Protein AF-A0A1Y4RTJ8-F1 (afdb_monomer)

pLDDT: mean 87.34, std 14.28, range [35.84, 98.31]

Structure (mmCIF, N/CA/C/O backbone):
data_AF-A0A1Y4RTJ8-F1
#
_entry.id   AF-A0A1Y4RTJ8-F1
#
loop_
_atom_site.group_PDB
_atom_site.id
_atom_site.type_symbol
_atom_site.label_atom_id
_atom_site.label_alt_id
_atom_site.label_comp_id
_atom_site.label_asym_id
_atom_site.label_entity_id
_atom_site.label_seq_id
_atom_site.pdbx_PDB_ins_code
_atom_site.Cartn_x
_atom_site.Cartn_y
_atom_site.Cartn_z
_atom_site.occupancy
_atom_site.B_iso_or_equiv
_atom_site.auth_seq_id
_atom_site.auth_comp_id
_atom_site.auth_asym_id
_atom_site.auth_atom_id
_atom_site.pdbx_PDB_model_num
ATOM 1 N N . MET A 1 1 ? 41.009 3.723 -24.119 1.00 50.00 1 MET A N 1
ATOM 2 C CA . MET A 1 1 ? 39.726 4.444 -23.987 1.00 50.00 1 MET A CA 1
ATOM 3 C C . MET A 1 1 ? 39.608 5.346 -25.193 1.00 50.00 1 MET A C 1
ATOM 5 O O . MET A 1 1 ? 40.496 6.169 -25.381 1.00 50.00 1 MET A O 1
ATOM 9 N N . ASP A 1 2 ? 38.583 5.162 -26.019 1.00 61.97 2 ASP A N 1
ATOM 10 C CA . ASP A 1 2 ? 38.390 6.005 -27.200 1.00 61.97 2 ASP A CA 1
ATOM 11 C C . ASP A 1 2 ? 38.037 7.431 -26.774 1.00 61.97 2 ASP A C 1
ATOM 13 O O . ASP A 1 2 ? 37.144 7.659 -25.957 1.00 61.97 2 ASP A O 1
ATOM 17 N N . LYS A 1 3 ? 38.766 8.408 -27.310 1.00 77.50 3 LYS A N 1
ATOM 18 C CA . LYS A 1 3 ? 38.591 9.821 -26.975 1.00 77.50 3 LYS A CA 1
ATOM 19 C C . LYS A 1 3 ? 37.300 10.355 -27.606 1.00 77.50 3 LYS A C 1
ATOM 21 O O . LYS A 1 3 ? 37.088 10.211 -28.815 1.00 77.50 3 LYS A O 1
ATOM 26 N N . HIS A 1 4 ? 36.452 11.004 -26.802 1.00 88.31 4 HIS A N 1
ATOM 27 C CA . HIS A 1 4 ? 35.235 11.668 -27.281 1.00 88.31 4 HIS A CA 1
ATOM 28 C C . HIS A 1 4 ? 35.599 12.780 -28.265 1.00 88.31 4 HIS A C 1
ATOM 30 O O . HIS A 1 4 ? 36.125 13.823 -27.873 1.00 88.31 4 HIS A O 1
ATOM 36 N N . SER A 1 5 ? 35.351 12.540 -29.550 1.00 90.81 5 SER A N 1
ATOM 37 C CA . SER A 1 5 ? 35.758 13.448 -30.616 1.00 90.81 5 SER A CA 1
ATOM 38 C C . SER A 1 5 ? 34.922 13.259 -31.880 1.00 90.81 5 SER A C 1
ATOM 40 O O . SER A 1 5 ? 34.225 12.259 -32.045 1.00 90.81 5 SER A O 1
ATOM 42 N N . CYS A 1 6 ? 35.006 14.200 -32.818 1.00 89.75 6 CYS A N 1
ATOM 43 C CA . CYS A 1 6 ? 34.372 14.095 -34.128 1.00 89.75 6 CYS A CA 1
ATOM 44 C C . CYS A 1 6 ? 34.855 12.865 -34.911 1.00 89.75 6 CYS A C 1
ATOM 46 O O . CYS A 1 6 ? 34.095 12.376 -35.739 1.00 89.75 6 CYS A O 1
ATOM 48 N N . ARG A 1 7 ? 36.050 12.327 -34.611 1.00 89.06 7 ARG A N 1
ATOM 49 C CA . ARG A 1 7 ? 36.567 11.083 -35.209 1.00 89.06 7 ARG A CA 1
ATOM 50 C C . ARG A 1 7 ? 35.695 9.866 -34.884 1.00 89.06 7 ARG A C 1
ATOM 52 O O . ARG A 1 7 ? 35.503 9.012 -35.736 1.00 89.06 7 ARG A O 1
ATOM 59 N N . THR A 1 8 ? 35.162 9.790 -33.663 1.00 88.88 8 THR A N 1
ATOM 60 C CA . THR A 1 8 ? 34.400 8.630 -33.149 1.00 88.88 8 THR A CA 1
ATOM 61 C C . THR A 1 8 ? 32.897 8.901 -33.028 1.00 88.88 8 THR A C 1
ATOM 63 O O . THR A 1 8 ? 32.157 8.136 -32.407 1.00 88.88 8 THR A O 1
ATOM 66 N N . CYS A 1 9 ? 32.431 10.018 -33.587 1.00 90.12 9 CYS A N 1
ATOM 67 C CA . CYS A 1 9 ? 31.055 10.481 -33.472 1.00 90.12 9 CYS A CA 1
ATOM 68 C C . CYS A 1 9 ? 30.193 9.947 -34.621 1.00 90.12 9 CYS A C 1
ATOM 70 O O . CYS A 1 9 ? 30.504 10.190 -35.782 1.00 90.12 9 CYS A O 1
ATOM 72 N N . LYS A 1 10 ? 29.045 9.333 -34.316 1.00 89.44 10 LYS A N 1
ATOM 73 C CA . LYS A 1 10 ? 28.062 8.887 -35.320 1.00 89.44 10 LYS A CA 1
ATOM 74 C C . LYS A 1 10 ? 27.454 10.030 -36.131 1.00 89.44 10 LYS A C 1
ATOM 76 O O . LYS A 1 10 ? 27.000 9.813 -37.247 1.00 89.44 10 LYS A O 1
ATOM 81 N N . ASN A 1 11 ? 27.434 11.242 -35.576 1.00 91.50 11 ASN A N 1
ATOM 82 C CA . ASN A 1 11 ? 26.930 12.416 -36.286 1.00 91.50 11 ASN A CA 1
ATOM 83 C C . ASN A 1 11 ? 27.925 12.948 -37.323 1.00 91.50 11 ASN A C 1
ATOM 85 O O . ASN A 1 11 ? 27.545 13.811 -38.113 1.00 91.50 11 ASN A O 1
ATOM 89 N N . ALA A 1 12 ? 29.189 12.511 -37.298 1.00 91.50 12 ALA A N 1
ATOM 90 C CA . ALA A 1 12 ? 30.173 12.890 -38.300 1.00 91.50 12 ALA A CA 1
ATOM 91 C C . ALA A 1 12 ? 29.993 12.028 -39.554 1.00 91.50 12 ALA A C 1
ATOM 93 O O . ALA A 1 12 ? 29.909 10.806 -39.478 1.00 91.50 12 ALA A O 1
ATOM 94 N N . ASN A 1 13 ? 29.955 12.679 -40.712 1.00 93.12 13 ASN A N 1
ATOM 95 C CA . ASN A 1 13 ? 29.940 12.019 -42.007 1.00 93.12 13 ASN A CA 1
ATOM 96 C C . ASN A 1 13 ? 31.302 12.244 -42.676 1.00 93.12 13 ASN A C 1
ATOM 98 O O . ASN A 1 13 ? 31.551 13.317 -43.233 1.00 93.12 13 ASN A O 1
ATOM 102 N N . LEU A 1 14 ? 32.168 11.230 -42.597 1.00 91.19 14 LEU A N 1
ATOM 103 C CA . LEU A 1 14 ? 33.522 11.271 -43.159 1.00 91.19 14 LEU A CA 1
ATOM 104 C C . LEU A 1 14 ? 33.543 11.154 -44.693 1.00 91.19 14 LEU A C 1
ATOM 106 O O . LEU A 1 14 ? 34.554 11.458 -45.314 1.00 91.19 14 LEU A O 1
ATOM 110 N N . GLU A 1 15 ? 32.425 10.786 -45.322 1.00 92.25 15 GLU A N 1
ATOM 111 C CA . GLU A 1 15 ? 32.287 10.771 -46.784 1.00 92.25 15 GLU A CA 1
ATOM 112 C C . GLU A 1 15 ? 32.019 12.179 -47.336 1.00 92.25 15 GLU A C 1
ATOM 114 O O . GLU A 1 15 ? 32.364 12.497 -48.473 1.00 92.25 15 GLU A O 1
ATOM 119 N N . LYS A 1 16 ? 31.442 13.069 -46.519 1.00 93.81 16 LYS A N 1
ATOM 120 C CA . LYS A 1 16 ? 31.185 14.462 -46.893 1.00 93.81 16 LYS A CA 1
ATOM 121 C C . LYS A 1 16 ? 32.367 15.349 -46.504 1.00 93.81 16 LYS A C 1
ATOM 123 O O . LYS A 1 16 ? 32.355 15.950 -45.432 1.00 93.81 16 LYS A O 1
ATOM 128 N N . LYS A 1 17 ? 33.368 15.463 -47.377 1.00 95.25 17 LYS A N 1
ATOM 129 C CA . LYS A 1 17 ? 34.552 16.318 -47.187 1.00 95.25 17 LYS A CA 1
ATOM 130 C C . LYS A 1 17 ? 34.449 17.614 -47.994 1.00 95.25 17 LYS A C 1
ATOM 132 O O . LYS A 1 17 ? 34.169 17.579 -49.186 1.00 95.25 17 LYS A O 1
ATOM 137 N N . GLU A 1 18 ? 34.705 18.750 -47.351 1.00 95.62 18 GLU A N 1
ATOM 138 C CA . GLU A 1 18 ? 34.762 20.065 -48.000 1.00 95.62 18 GLU A CA 1
ATOM 139 C C . GLU A 1 18 ? 36.131 20.710 -47.774 1.00 95.62 18 GLU A C 1
ATOM 141 O O . GLU A 1 18 ? 36.544 20.928 -46.629 1.00 95.62 18 GLU A O 1
ATOM 146 N N . GLU A 1 19 ? 36.824 21.024 -48.868 1.00 95.50 19 GLU A N 1
ATOM 147 C CA . GLU A 1 19 ? 38.055 21.814 -48.845 1.00 95.50 19 GLU A CA 1
ATOM 148 C C . GLU A 1 19 ? 37.736 23.306 -48.739 1.00 95.50 19 GLU A C 1
ATOM 150 O O . GLU A 1 19 ? 36.807 23.816 -49.368 1.00 95.50 19 GLU A O 1
ATOM 155 N N . LEU A 1 20 ? 38.499 24.015 -47.907 1.00 92.38 20 LEU A N 1
ATOM 156 C CA . LEU A 1 20 ? 38.269 25.426 -47.628 1.00 92.38 20 LEU A CA 1
ATOM 157 C C . LEU A 1 20 ? 39.214 26.304 -48.449 1.00 92.38 20 LEU A C 1
ATOM 159 O O . LEU A 1 20 ? 40.385 25.986 -48.629 1.00 92.38 20 LEU A O 1
ATOM 163 N N . ASN A 1 21 ? 38.704 27.451 -48.896 1.00 91.69 21 ASN A N 1
ATOM 164 C CA . ASN A 1 21 ? 39.433 28.403 -49.733 1.00 91.69 21 ASN A CA 1
ATOM 165 C C . ASN A 1 21 ? 39.838 29.673 -48.958 1.00 91.69 21 ASN A C 1
ATOM 167 O O . ASN A 1 21 ? 39.390 29.928 -47.835 1.00 91.69 21 ASN A O 1
ATOM 171 N N . GLY A 1 22 ? 40.682 30.508 -49.572 1.00 91.25 22 GLY A N 1
ATOM 172 C CA . GLY A 1 22 ? 41.093 31.802 -49.019 1.00 91.25 22 GLY A CA 1
ATOM 173 C C . GLY A 1 22 ? 41.990 31.663 -47.785 1.00 91.25 22 GLY A C 1
ATOM 174 O O . GLY A 1 22 ? 42.984 30.945 -47.812 1.00 91.25 22 GLY A O 1
ATOM 175 N N . ARG A 1 23 ? 41.642 32.337 -46.679 1.00 87.56 23 ARG A N 1
ATOM 176 C CA . ARG A 1 23 ? 42.445 32.341 -45.433 1.00 87.56 23 ARG A CA 1
ATOM 177 C C . ARG A 1 23 ? 42.599 30.962 -44.770 1.00 87.56 23 ARG A C 1
ATOM 179 O O . ARG A 1 23 ? 43.430 30.822 -43.880 1.00 87.56 23 ARG A O 1
ATOM 186 N N . LEU A 1 24 ? 41.792 29.974 -45.163 1.00 87.69 24 LEU A N 1
ATOM 187 C CA . LEU A 1 24 ? 41.833 28.600 -44.644 1.00 87.69 24 LEU A CA 1
ATOM 188 C C . LEU A 1 24 ? 42.266 27.581 -45.710 1.00 87.69 24 LEU A C 1
ATOM 190 O O . LEU A 1 24 ? 42.051 26.386 -45.516 1.00 87.69 24 LEU A O 1
ATOM 194 N N . ALA A 1 25 ? 42.873 28.042 -46.810 1.00 91.06 25 ALA A N 1
ATOM 195 C CA . ALA A 1 25 ? 43.433 27.174 -47.842 1.00 91.06 25 ALA A CA 1
ATOM 196 C C . ALA A 1 25 ? 44.372 26.114 -47.236 1.00 91.06 25 ALA A C 1
ATOM 198 O O . ALA A 1 25 ? 45.182 26.413 -46.357 1.00 91.06 25 ALA A O 1
ATOM 199 N N . GLY A 1 26 ? 44.228 24.865 -47.685 1.00 89.38 26 GLY A N 1
ATOM 200 C CA . GLY A 1 26 ? 44.952 23.710 -47.139 1.00 89.38 26 GLY A CA 1
ATOM 201 C C . GLY A 1 26 ? 44.312 23.075 -45.897 1.00 89.38 26 GLY A C 1
ATOM 202 O O . GLY A 1 26 ? 44.859 22.119 -45.351 1.00 89.38 26 GLY A O 1
ATOM 203 N N . ARG A 1 27 ? 43.151 23.572 -45.444 1.00 94.50 27 ARG A N 1
ATOM 204 C CA . ARG A 1 27 ? 42.314 22.919 -44.426 1.00 94.50 27 ARG A CA 1
ATOM 205 C C . ARG A 1 27 ? 41.020 22.399 -45.039 1.00 94.50 27 ARG A C 1
ATOM 207 O O . ARG A 1 27 ? 40.510 22.954 -46.009 1.00 94.50 27 ARG A O 1
ATOM 214 N N . TYR A 1 28 ? 40.447 21.377 -44.419 1.00 94.38 28 TYR A N 1
ATOM 215 C CA . TYR A 1 28 ? 39.159 20.805 -44.807 1.00 94.38 28 TYR A CA 1
ATOM 216 C C . TYR A 1 28 ? 38.300 20.495 -43.583 1.00 94.38 28 TYR A C 1
ATOM 218 O O . TYR A 1 28 ? 38.772 20.518 -42.445 1.00 94.38 28 TYR A O 1
ATOM 226 N N . ARG A 1 29 ? 37.017 20.214 -43.797 1.00 94.69 29 ARG A N 1
ATOM 227 C CA . ARG A 1 29 ? 36.090 19.783 -42.742 1.00 94.69 29 ARG A CA 1
ATOM 228 C C . ARG A 1 29 ? 35.151 18.695 -43.246 1.00 94.69 29 ARG A C 1
ATOM 230 O O . ARG A 1 29 ? 34.831 18.653 -44.431 1.00 94.69 29 ARG A O 1
ATOM 237 N N . TYR A 1 30 ? 34.695 17.846 -42.329 1.00 96.62 30 TYR A N 1
ATOM 238 C CA . TYR A 1 30 ? 33.727 16.789 -42.619 1.00 96.62 30 TYR A CA 1
ATOM 239 C C . TYR A 1 30 ? 32.291 17.207 -42.311 1.00 96.62 30 TYR A C 1
ATOM 241 O O . TYR A 1 30 ? 32.045 18.136 -41.534 1.00 96.62 30 TYR A O 1
ATOM 249 N N . GLY A 1 31 ? 31.333 16.513 -42.917 1.00 95.50 31 GLY A N 1
ATOM 250 C CA . GLY A 1 31 ? 29.912 16.710 -42.692 1.00 95.50 31 GLY A CA 1
ATOM 251 C C . GLY A 1 31 ? 29.506 16.383 -41.259 1.00 95.50 31 GLY A C 1
ATOM 252 O O . GLY A 1 31 ? 30.102 15.530 -40.604 1.00 95.50 31 GLY A O 1
ATOM 253 N N . CYS A 1 32 ? 28.465 17.048 -40.765 1.00 94.88 32 CYS A N 1
ATOM 254 C CA . CYS A 1 32 ? 27.850 16.705 -39.491 1.00 94.88 32 CYS A CA 1
ATOM 255 C C . CYS A 1 32 ? 26.333 16.867 -39.549 1.00 94.88 32 CYS A C 1
ATOM 257 O O . CYS A 1 32 ? 25.850 17.938 -39.909 1.00 94.88 32 CYS A O 1
ATOM 259 N N . SER A 1 33 ? 25.592 15.828 -39.160 1.00 93.19 33 SER A N 1
ATOM 260 C CA . SER A 1 33 ? 24.121 15.839 -39.116 1.00 93.19 33 SER A CA 1
ATOM 261 C C . SER A 1 33 ? 23.554 16.658 -37.951 1.00 93.19 33 SER A C 1
ATOM 263 O O . SER A 1 33 ? 22.442 17.164 -38.041 1.00 93.19 33 SER A O 1
ATOM 265 N N . TYR A 1 34 ? 24.317 16.818 -36.866 1.00 91.69 34 TYR A N 1
ATOM 266 C CA . TYR A 1 34 ? 23.883 17.560 -35.678 1.00 91.69 34 TYR A CA 1
ATOM 267 C C . TYR A 1 34 ? 23.991 19.082 -35.846 1.00 91.69 34 TYR A C 1
ATOM 269 O O . TYR A 1 34 ? 23.197 19.855 -35.312 1.00 91.69 34 TYR A O 1
ATOM 277 N N . ARG A 1 35 ? 25.024 19.546 -36.553 1.00 89.81 35 ARG A N 1
ATOM 278 C CA . ARG A 1 35 ? 25.347 20.973 -36.643 1.00 89.81 35 ARG A CA 1
ATOM 279 C C . ARG A 1 35 ? 24.496 21.623 -37.730 1.00 89.81 35 ARG A C 1
ATOM 281 O O . ARG A 1 35 ? 24.461 21.149 -38.857 1.00 89.81 35 ARG A O 1
ATOM 288 N N . LYS A 1 36 ? 23.890 22.777 -37.429 1.00 89.50 36 LYS A N 1
ATOM 289 C CA . LYS A 1 36 ? 23.030 23.522 -38.375 1.00 89.50 36 LYS A CA 1
ATOM 290 C C . LYS A 1 36 ? 23.720 23.894 -39.693 1.00 89.50 36 LYS A C 1
ATOM 292 O O . LYS A 1 36 ? 23.062 23.987 -40.718 1.00 89.50 36 LYS A O 1
ATOM 297 N N . ASN A 1 37 ? 25.037 24.110 -39.671 1.00 90.38 37 ASN A N 1
ATOM 298 C CA . ASN A 1 37 ? 25.823 24.409 -40.871 1.00 90.38 37 ASN A CA 1
ATOM 299 C C . ASN A 1 37 ? 26.181 23.154 -41.693 1.00 90.38 37 ASN A C 1
ATOM 301 O O . ASN A 1 37 ? 26.830 23.284 -42.725 1.00 90.38 37 ASN A O 1
ATOM 305 N N . GLY A 1 38 ? 25.800 21.957 -41.237 1.00 92.94 38 GLY A N 1
ATOM 306 C CA . GLY A 1 38 ? 26.033 20.692 -41.925 1.00 92.94 38 GLY A CA 1
ATOM 307 C C . GLY A 1 38 ? 27.466 20.161 -41.852 1.00 92.94 38 GLY A C 1
ATOM 308 O O . GLY A 1 38 ? 27.764 19.208 -42.576 1.00 92.94 38 GLY A O 1
ATOM 309 N N . TYR A 1 39 ? 28.337 20.744 -41.016 1.00 94.94 39 TYR A N 1
ATOM 310 C CA . TYR A 1 39 ? 29.754 20.379 -40.884 1.00 94.94 39 TYR A CA 1
ATOM 31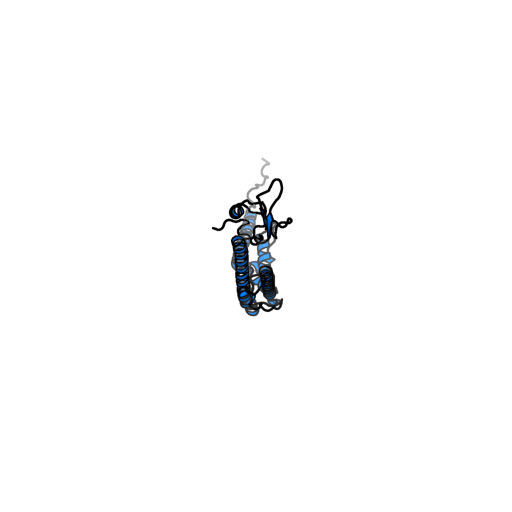1 C C . TYR A 1 39 ? 30.206 20.288 -39.418 1.00 94.94 39 TYR A C 1
ATOM 313 O O . TYR A 1 39 ? 29.614 20.898 -38.525 1.00 94.94 39 TYR A O 1
ATOM 321 N N . ILE A 1 40 ? 31.271 19.527 -39.159 1.00 93.56 40 ILE A N 1
ATOM 322 C CA . ILE A 1 40 ? 31.880 19.365 -37.829 1.00 93.56 40 ILE A CA 1
ATOM 323 C C . ILE A 1 40 ? 32.379 20.701 -37.240 1.00 93.56 40 ILE A C 1
ATOM 325 O O . ILE A 1 40 ? 32.452 21.728 -37.916 1.00 93.56 40 ILE A O 1
ATOM 329 N N . CYS A 1 41 ? 32.718 20.711 -35.947 1.00 89.56 41 CYS A N 1
ATOM 330 C CA . CYS A 1 41 ? 32.990 21.934 -35.181 1.00 89.56 41 CYS A CA 1
ATOM 331 C C . CYS A 1 41 ? 34.312 22.663 -35.491 1.00 89.56 41 CYS A C 1
ATOM 333 O O . CYS A 1 41 ? 34.631 23.630 -34.803 1.00 89.56 41 CYS A O 1
ATOM 335 N N . GLY A 1 42 ? 35.044 22.269 -36.534 1.00 90.31 42 GLY A N 1
ATOM 336 C CA . GLY A 1 42 ? 36.299 22.899 -36.928 1.00 90.31 42 GLY A CA 1
ATOM 337 C C . GLY A 1 42 ? 36.789 22.441 -38.299 1.00 90.31 42 GLY A C 1
ATOM 338 O O . GLY A 1 42 ? 36.177 21.586 -38.936 1.00 90.31 42 GLY A O 1
ATOM 339 N N . ALA A 1 43 ? 37.899 23.030 -38.738 1.00 93.12 43 ALA A N 1
ATOM 340 C CA . ALA A 1 43 ? 38.630 22.612 -39.928 1.00 93.12 43 ALA A CA 1
ATOM 341 C C . ALA A 1 43 ? 39.970 21.998 -39.520 1.00 93.12 43 ALA A C 1
ATOM 343 O O . ALA A 1 43 ? 40.650 22.523 -38.634 1.00 93.12 43 ALA A O 1
ATOM 344 N N . VAL A 1 44 ? 40.346 20.913 -40.183 1.00 94.19 44 VAL A N 1
ATOM 345 C CA . VAL A 1 44 ? 41.537 20.114 -39.906 1.00 94.19 44 VAL A CA 1
ATOM 346 C C . VAL A 1 44 ? 42.519 20.163 -41.073 1.00 94.19 44 VAL A C 1
ATOM 348 O O . VAL A 1 44 ? 42.143 20.442 -42.210 1.00 94.19 44 VAL A O 1
ATOM 351 N N . THR A 1 45 ? 43.791 19.909 -40.777 1.00 93.12 45 THR A N 1
ATOM 352 C CA . THR A 1 45 ? 44.866 19.729 -41.770 1.00 93.12 45 THR A CA 1
ATOM 353 C C . THR A 1 45 ? 45.176 18.251 -42.027 1.00 93.12 45 THR A C 1
ATOM 355 O O . THR A 1 45 ? 45.772 17.919 -43.045 1.00 93.12 45 THR A O 1
ATOM 358 N N . SER A 1 46 ? 44.767 17.358 -41.123 1.00 93.00 46 SER A N 1
ATOM 359 C CA . SER A 1 46 ? 44.906 15.901 -41.219 1.00 93.00 46 SER A CA 1
ATOM 360 C C . SER A 1 46 ? 43.758 15.212 -40.473 1.00 93.00 46 SER A C 1
ATOM 362 O O . SER A 1 46 ? 43.162 15.809 -39.573 1.00 93.00 46 SER A O 1
ATOM 364 N N . ASP A 1 47 ? 43.464 13.954 -40.809 1.00 91.00 47 ASP A N 1
ATOM 365 C CA . ASP A 1 47 ? 42.383 13.199 -40.162 1.00 91.00 47 ASP A CA 1
ATOM 366 C C . ASP A 1 47 ? 42.669 12.938 -38.676 1.00 91.00 47 ASP A C 1
ATOM 368 O O . ASP A 1 47 ? 41.748 12.915 -37.861 1.00 91.00 47 ASP A O 1
ATOM 372 N N . ASP A 1 48 ? 43.941 12.851 -38.281 1.00 90.88 48 ASP A N 1
ATOM 373 C CA . ASP A 1 48 ? 44.325 12.715 -36.870 1.00 90.88 48 ASP A CA 1
ATOM 374 C C . ASP A 1 48 ? 43.932 13.939 -36.035 1.00 90.88 48 ASP A C 1
ATOM 376 O O . ASP A 1 48 ? 43.616 13.821 -34.850 1.00 90.88 48 ASP A O 1
ATOM 380 N N . ALA A 1 49 ? 43.852 15.124 -36.651 1.00 90.94 49 ALA A N 1
ATOM 381 C CA . ALA A 1 49 ? 43.413 16.323 -35.949 1.00 90.94 49 ALA A CA 1
ATOM 382 C C . ALA A 1 49 ? 41.925 16.263 -35.533 1.00 90.94 49 ALA A C 1
ATOM 384 O O . ALA A 1 49 ? 41.499 17.032 -34.666 1.00 90.94 49 ALA A O 1
ATOM 385 N N . LEU A 1 50 ? 41.133 15.332 -36.087 1.00 89.75 50 LEU A N 1
ATOM 386 C CA . LEU A 1 50 ? 39.740 15.111 -35.684 1.00 89.75 50 LEU A CA 1
ATOM 387 C C . LEU A 1 50 ? 39.608 14.650 -34.231 1.00 89.75 50 LEU A C 1
ATOM 389 O O . LEU A 1 50 ? 38.574 14.912 -33.618 1.00 89.75 50 LEU A O 1
ATOM 393 N N . GLU A 1 51 ? 40.637 14.016 -33.661 1.00 90.00 51 GLU A N 1
ATOM 394 C CA . GLU A 1 51 ? 40.650 13.564 -32.261 1.00 90.00 51 GLU A CA 1
ATOM 395 C C . GLU A 1 51 ? 40.631 14.710 -31.243 1.00 90.00 51 GLU A C 1
ATOM 397 O O . GLU A 1 51 ? 40.387 14.496 -30.052 1.00 90.00 51 GLU A O 1
ATOM 402 N N . PHE A 1 52 ? 40.926 15.933 -31.683 1.00 89.88 52 PHE A N 1
ATOM 403 C CA . PHE A 1 52 ? 40.917 17.131 -30.841 1.00 89.88 52 PHE A CA 1
ATOM 404 C C . PHE A 1 52 ? 39.633 17.947 -30.992 1.00 89.88 52 PHE A C 1
ATOM 406 O O . PHE A 1 52 ? 39.403 18.872 -30.216 1.00 89.88 52 PHE A O 1
ATOM 413 N N . LEU A 1 53 ? 38.783 17.608 -31.963 1.00 91.12 53 LEU A N 1
ATOM 414 C CA . LEU A 1 53 ? 37.504 18.269 -32.174 1.00 91.12 53 LEU A CA 1
ATOM 415 C C . LEU A 1 53 ? 36.413 17.523 -31.415 1.00 91.12 53 LEU A C 1
ATOM 417 O O . LEU A 1 53 ? 36.218 16.335 -31.626 1.00 91.12 53 LEU A O 1
ATOM 421 N N . CYS A 1 54 ? 35.665 18.213 -30.563 1.00 89.00 54 CYS A N 1
ATOM 422 C CA . CYS A 1 54 ? 34.460 17.685 -29.931 1.00 89.00 54 CYS A CA 1
ATOM 423 C C . CYS A 1 54 ? 33.413 18.801 -29.868 1.00 89.00 54 CYS A C 1
ATOM 425 O O . CYS A 1 54 ? 33.754 19.983 -29.800 1.00 89.00 54 CYS A O 1
ATOM 427 N N . CYS A 1 55 ? 32.135 18.452 -29.959 1.00 88.62 55 CYS A N 1
ATOM 428 C CA . CYS A 1 55 ? 31.046 19.418 -29.873 1.00 88.62 55 CYS A CA 1
ATOM 429 C C . CYS A 1 55 ? 29.967 18.908 -28.926 1.00 88.62 55 CYS A C 1
ATOM 431 O O . CYS A 1 55 ? 29.920 17.718 -28.626 1.00 88.62 55 CYS A O 1
ATOM 433 N N . GLU A 1 56 ? 29.069 19.799 -28.517 1.00 84.25 56 GLU A N 1
ATOM 434 C CA . GLU A 1 56 ? 27.956 19.475 -27.615 1.00 84.25 56 GLU A CA 1
ATOM 435 C C . GLU A 1 56 ? 27.028 18.377 -28.160 1.00 84.25 56 GLU A C 1
ATOM 437 O O . GLU A 1 56 ? 26.368 17.697 -27.389 1.00 84.25 56 GLU A O 1
ATOM 442 N N . GLY A 1 57 ? 27.010 18.156 -29.478 1.00 83.69 57 GLY A N 1
ATOM 443 C CA . GLY A 1 57 ? 26.261 17.071 -30.117 1.00 83.69 57 GLY A CA 1
ATOM 444 C C . GLY A 1 57 ? 27.057 15.801 -30.373 1.00 83.69 57 GLY A C 1
ATOM 445 O O . GLY A 1 57 ? 26.773 15.094 -31.343 1.00 83.69 57 GLY A O 1
ATOM 446 N N . TYR A 1 58 ? 28.108 15.538 -29.599 1.00 87.94 58 TYR A N 1
ATOM 447 C CA . TYR A 1 58 ? 28.826 14.273 -29.692 1.00 87.94 58 TYR A CA 1
ATOM 448 C C . TYR A 1 58 ? 27.889 13.099 -29.370 1.00 87.94 58 TYR A C 1
ATOM 450 O O . TYR A 1 58 ? 27.298 13.039 -28.298 1.00 87.94 58 TYR A O 1
ATOM 458 N N . CYS A 1 59 ? 27.788 12.143 -30.292 1.00 86.19 59 CYS A N 1
ATOM 459 C CA . CYS A 1 59 ? 27.058 10.893 -30.108 1.00 86.19 59 CYS A CA 1
ATOM 460 C C . CYS A 1 59 ? 27.975 9.738 -30.515 1.00 86.19 59 CYS A C 1
ATOM 462 O O . CYS A 1 59 ? 28.106 9.418 -31.695 1.00 86.19 59 CYS A O 1
ATOM 464 N N . GLY A 1 60 ? 28.673 9.160 -29.541 1.00 83.75 60 GLY A N 1
ATOM 465 C CA . GLY A 1 60 ? 29.580 8.028 -29.745 1.00 83.75 60 GLY A CA 1
ATOM 466 C C . GLY A 1 60 ? 29.130 6.776 -28.999 1.00 83.75 60 GLY A C 1
ATOM 467 O O . GLY A 1 60 ? 28.156 6.801 -28.247 1.00 83.75 60 GLY A O 1
ATOM 468 N N . ALA A 1 61 ? 29.868 5.678 -29.177 1.00 78.50 61 ALA A N 1
ATOM 469 C CA . ALA A 1 61 ? 29.567 4.395 -28.538 1.00 78.50 61 ALA A CA 1
ATOM 470 C C . ALA A 1 61 ? 29.440 4.503 -27.007 1.00 78.50 61 ALA A C 1
ATOM 472 O O . ALA A 1 61 ? 28.528 3.915 -26.436 1.00 78.50 61 ALA A O 1
ATOM 473 N N . ALA A 1 62 ? 30.287 5.309 -26.357 1.00 76.94 62 ALA A N 1
ATOM 474 C CA . ALA A 1 62 ? 30.244 5.528 -24.911 1.00 76.94 62 ALA A CA 1
ATOM 475 C C . ALA A 1 62 ? 28.963 6.243 -24.437 1.00 76.94 62 ALA A C 1
ATOM 477 O O . ALA A 1 62 ? 28.379 5.843 -23.434 1.00 76.94 62 ALA A O 1
ATOM 478 N N . 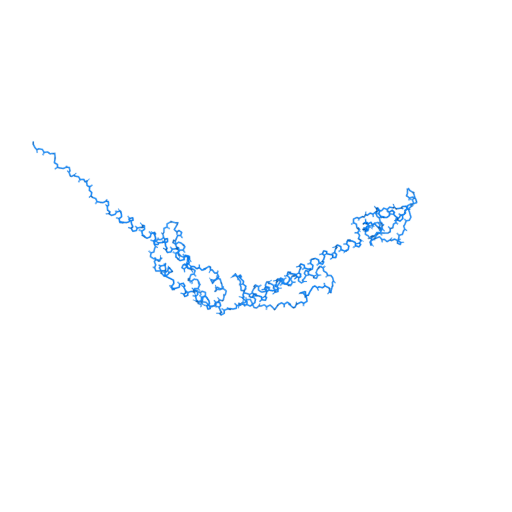VAL A 1 63 ? 28.491 7.261 -25.171 1.00 80.38 63 VAL A N 1
ATOM 479 C CA . VAL A 1 63 ? 27.237 7.975 -24.851 1.00 80.38 63 VAL A CA 1
ATOM 480 C C . VAL A 1 63 ? 26.046 7.032 -24.992 1.00 80.38 63 VAL A C 1
ATOM 482 O O . VAL A 1 63 ? 25.234 6.926 -24.082 1.00 80.38 63 VAL A O 1
ATOM 485 N N . ILE A 1 64 ? 25.998 6.272 -26.087 1.00 80.75 64 ILE A N 1
ATOM 486 C CA . ILE A 1 64 ? 24.936 5.293 -26.347 1.00 80.75 64 ILE A CA 1
ATOM 487 C C . ILE A 1 64 ? 24.941 4.178 -25.295 1.00 80.75 64 ILE A C 1
ATOM 489 O O . ILE A 1 64 ? 23.879 3.760 -24.838 1.00 80.75 64 ILE A O 1
ATOM 493 N N . ALA A 1 65 ? 26.124 3.696 -24.903 1.00 80.81 65 ALA A N 1
ATOM 494 C CA . ALA A 1 65 ? 26.270 2.695 -23.854 1.00 80.81 65 ALA A CA 1
ATOM 495 C C . ALA A 1 65 ? 25.781 3.224 -22.500 1.00 80.81 65 ALA A C 1
ATOM 497 O O . ALA A 1 65 ? 25.074 2.506 -21.802 1.00 80.81 65 ALA A O 1
ATOM 498 N N . ASN A 1 66 ? 26.092 4.479 -22.160 1.00 84.75 66 ASN A N 1
ATOM 499 C CA . ASN A 1 66 ? 25.610 5.115 -20.934 1.00 84.75 66 ASN A CA 1
ATOM 500 C C . ASN A 1 66 ? 24.085 5.315 -20.955 1.00 84.75 66 ASN A C 1
ATOM 502 O O . ASN A 1 66 ? 23.401 4.928 -20.017 1.00 84.75 66 ASN A O 1
ATOM 506 N N . GLU A 1 67 ? 23.522 5.836 -22.048 1.00 84.94 67 GLU A N 1
ATOM 507 C CA . GLU A 1 67 ? 22.066 5.965 -22.206 1.00 84.94 67 GLU A CA 1
ATOM 508 C C . GLU A 1 67 ? 21.359 4.610 -22.117 1.00 84.94 67 GLU A C 1
ATOM 510 O O . GLU A 1 67 ? 20.308 4.501 -21.489 1.00 84.94 67 GLU A O 1
ATOM 515 N N . LYS A 1 68 ? 21.933 3.561 -22.720 1.00 85.38 68 LYS A N 1
ATOM 516 C CA . LYS A 1 68 ? 21.427 2.193 -22.583 1.00 85.38 68 LYS A CA 1
ATOM 517 C C . LYS A 1 68 ? 21.498 1.724 -21.131 1.00 85.38 68 LYS A C 1
ATOM 519 O O . LYS A 1 68 ? 20.497 1.256 -20.610 1.00 85.3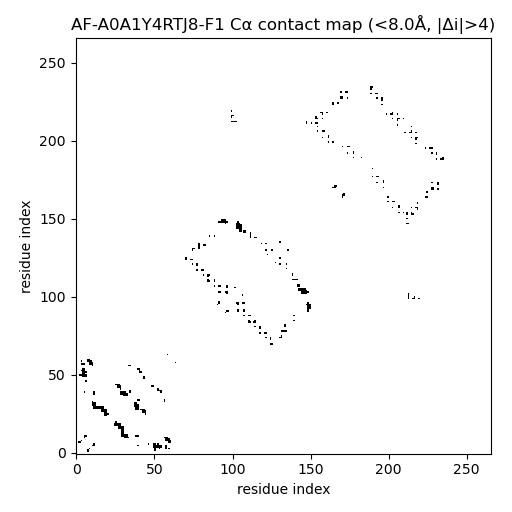8 68 LYS A O 1
ATOM 524 N N . GLN A 1 69 ? 22.635 1.909 -20.466 1.00 88.00 69 GLN A N 1
ATOM 525 C CA . GLN A 1 69 ? 22.819 1.523 -19.071 1.00 88.00 69 GLN A CA 1
ATOM 526 C C . GLN A 1 69 ? 21.817 2.221 -18.139 1.00 88.00 69 GLN A C 1
ATOM 528 O O . GLN A 1 69 ? 21.260 1.578 -17.253 1.00 88.00 69 GLN A O 1
ATOM 533 N N . GLU A 1 70 ? 21.568 3.517 -18.324 1.00 88.94 70 GLU A N 1
ATOM 534 C CA . GLU A 1 70 ? 20.588 4.259 -17.526 1.00 88.94 70 GLU A CA 1
ATOM 535 C C . GLU A 1 70 ? 19.151 3.795 -17.800 1.00 88.94 70 GLU A C 1
ATOM 537 O O . GLU A 1 70 ? 18.366 3.650 -16.860 1.00 88.94 70 GLU A O 1
ATOM 542 N N . ARG 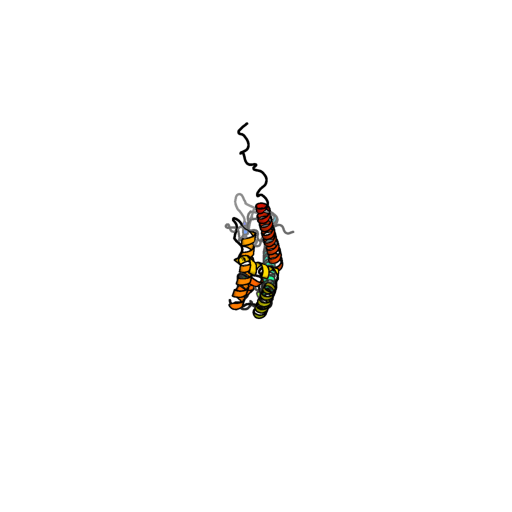A 1 71 ? 18.810 3.473 -19.057 1.00 88.50 71 ARG A N 1
ATOM 543 C CA . ARG A 1 71 ? 17.519 2.844 -19.385 1.00 88.50 71 ARG A CA 1
ATOM 544 C C . ARG A 1 71 ? 17.364 1.477 -18.726 1.00 88.50 71 ARG A C 1
ATOM 546 O O . ARG A 1 71 ? 16.330 1.226 -18.114 1.00 88.50 71 ARG A O 1
ATOM 553 N N . ASP A 1 72 ? 18.383 0.626 -18.801 1.00 89.38 72 ASP A N 1
ATOM 554 C CA . ASP A 1 72 ? 18.359 -0.721 -18.222 1.00 89.38 72 ASP A CA 1
ATOM 555 C C . ASP A 1 72 ? 18.217 -0.654 -16.689 1.00 89.38 72 ASP A C 1
ATOM 557 O O . ASP A 1 72 ? 17.418 -1.381 -16.098 1.00 89.38 72 ASP A O 1
ATOM 561 N N . LYS A 1 73 ? 18.917 0.286 -16.032 1.00 91.94 73 LYS A N 1
ATOM 562 C CA . LYS A 1 73 ? 18.747 0.567 -14.594 1.00 91.94 73 LYS A CA 1
ATOM 563 C C . LYS A 1 73 ? 17.324 1.004 -14.259 1.00 91.94 73 LYS A C 1
ATOM 565 O O . LYS A 1 73 ? 16.761 0.534 -13.271 1.00 91.94 73 LYS A O 1
ATOM 570 N N . LEU A 1 74 ? 16.746 1.901 -15.059 1.00 92.38 74 LEU A N 1
ATOM 571 C CA . LEU A 1 74 ? 15.384 2.381 -14.848 1.00 92.38 74 LEU A CA 1
ATOM 572 C C . LEU A 1 74 ? 14.359 1.255 -15.025 1.00 92.38 74 LEU A C 1
ATOM 574 O O . LEU A 1 74 ? 13.466 1.120 -14.190 1.00 92.38 74 LEU A O 1
ATOM 578 N N . LEU A 1 75 ? 14.503 0.418 -16.056 1.00 92.44 75 LEU A N 1
ATOM 579 C CA . LEU A 1 75 ? 13.650 -0.754 -16.263 1.00 92.44 75 LEU A CA 1
ATOM 580 C C . LEU A 1 75 ? 13.745 -1.732 -15.088 1.00 92.44 75 LEU A C 1
ATOM 582 O O . LEU A 1 75 ? 12.710 -2.152 -14.578 1.00 92.44 75 LEU A O 1
ATOM 586 N N . ALA A 1 76 ? 14.955 -2.019 -14.601 1.00 93.06 76 ALA A N 1
ATOM 587 C CA . ALA A 1 76 ? 15.161 -2.891 -13.446 1.00 93.06 76 ALA A CA 1
ATOM 588 C C . ALA A 1 76 ? 14.544 -2.333 -12.149 1.00 93.06 76 ALA A C 1
ATOM 590 O O . ALA A 1 76 ? 14.072 -3.094 -11.310 1.00 93.06 76 ALA A O 1
ATOM 591 N N . GLU A 1 77 ? 14.539 -1.012 -11.957 1.00 95.38 77 GLU A N 1
ATOM 592 C CA . GLU A 1 77 ? 13.864 -0.381 -10.816 1.00 95.38 77 GLU A CA 1
ATOM 593 C C . GLU A 1 77 ? 12.337 -0.443 -10.953 1.00 95.38 77 GLU A C 1
ATOM 595 O O . GLU A 1 77 ? 11.630 -0.722 -9.984 1.00 95.38 77 GLU A O 1
ATOM 600 N N . LEU A 1 78 ? 11.801 -0.199 -12.153 1.00 95.38 78 LEU A N 1
ATOM 601 C CA . LEU A 1 78 ? 10.366 -0.330 -12.408 1.00 95.38 78 LEU A CA 1
ATOM 602 C C . LEU A 1 78 ? 9.889 -1.771 -12.179 1.00 95.38 78 LEU A C 1
ATOM 604 O O . LEU A 1 78 ? 8.819 -1.956 -11.601 1.00 95.38 78 LEU A O 1
ATOM 608 N N . ASP A 1 79 ? 10.691 -2.754 -12.584 1.00 94.94 79 ASP A N 1
ATOM 609 C CA . ASP A 1 79 ? 10.427 -4.184 -12.415 1.00 94.94 79 ASP A CA 1
ATOM 610 C C . ASP A 1 79 ? 10.332 -4.585 -10.942 1.00 94.94 79 ASP A C 1
ATOM 612 O O . ASP A 1 79 ? 9.288 -5.051 -10.491 1.00 94.94 79 ASP A O 1
ATOM 616 N N . ARG A 1 80 ? 11.346 -4.231 -10.141 1.00 96.69 80 ARG A N 1
ATOM 617 C CA . ARG A 1 80 ? 11.332 -4.453 -8.684 1.00 96.69 80 ARG A CA 1
ATOM 618 C C . ARG A 1 80 ? 10.124 -3.817 -8.005 1.00 96.69 80 ARG A C 1
ATOM 620 O O . ARG A 1 80 ? 9.584 -4.337 -7.031 1.00 96.69 80 ARG A O 1
ATOM 627 N N . ARG A 1 81 ? 9.688 -2.648 -8.482 1.00 97.25 81 ARG A N 1
ATOM 628 C CA . ARG A 1 81 ? 8.484 -1.998 -7.949 1.00 97.25 81 ARG A CA 1
ATOM 629 C C . ARG A 1 81 ? 7.215 -2.745 -8.344 1.00 97.25 81 ARG A C 1
ATOM 631 O O . ARG A 1 81 ? 6.266 -2.708 -7.563 1.00 97.25 81 ARG A O 1
ATOM 638 N N . MET A 1 82 ? 7.175 -3.392 -9.509 1.00 97.31 82 MET A N 1
ATOM 639 C CA . MET A 1 82 ? 6.067 -4.272 -9.882 1.00 97.31 82 MET A CA 1
ATOM 640 C C . MET A 1 82 ? 6.019 -5.504 -8.978 1.00 97.31 82 MET A C 1
ATOM 642 O O . MET A 1 82 ? 4.941 -5.752 -8.440 1.00 97.31 82 MET A O 1
ATOM 646 N N . ASP A 1 83 ? 7.151 -6.170 -8.711 1.00 96.69 83 ASP A N 1
ATOM 647 C CA . ASP A 1 83 ? 7.231 -7.299 -7.760 1.00 96.69 83 ASP A CA 1
ATOM 648 C C . ASP A 1 83 ? 6.603 -6.936 -6.413 1.00 96.69 83 ASP A C 1
ATOM 650 O O . ASP A 1 83 ? 5.644 -7.557 -5.960 1.00 96.69 83 ASP A O 1
ATOM 654 N N . ILE A 1 84 ? 7.059 -5.828 -5.816 1.00 97.50 84 ILE A N 1
ATOM 655 C CA . ILE A 1 84 ? 6.562 -5.359 -4.514 1.00 97.50 84 ILE A CA 1
ATOM 656 C C . ILE A 1 84 ? 5.044 -5.135 -4.534 1.00 97.50 84 ILE A C 1
ATOM 658 O O . ILE A 1 84 ? 4.367 -5.364 -3.528 1.00 97.50 84 ILE A O 1
ATOM 662 N N . LEU A 1 85 ? 4.490 -4.628 -5.640 1.00 97.94 85 LEU A N 1
ATOM 663 C CA . LEU A 1 85 ? 3.051 -4.401 -5.754 1.00 97.94 85 LEU A CA 1
ATOM 664 C C . LEU A 1 85 ? 2.274 -5.701 -5.981 1.00 97.94 85 LEU A C 1
ATOM 666 O O . LEU A 1 85 ? 1.180 -5.818 -5.427 1.00 97.94 85 LEU A O 1
ATOM 670 N N . PHE A 1 86 ? 2.812 -6.651 -6.747 1.00 97.69 86 PHE A N 1
ATOM 671 C CA . PHE A 1 86 ? 2.220 -7.975 -6.934 1.00 97.69 86 PHE A CA 1
ATOM 672 C C . PHE A 1 86 ? 2.200 -8.764 -5.627 1.00 97.69 86 PHE A C 1
ATOM 674 O O . PHE A 1 86 ? 1.119 -9.164 -5.192 1.00 97.69 86 PHE A O 1
ATOM 681 N N . ASP A 1 87 ? 3.340 -8.882 -4.947 1.00 97.25 87 ASP A N 1
ATOM 682 C CA . ASP A 1 87 ? 3.462 -9.565 -3.655 1.00 97.25 87 ASP A CA 1
ATOM 683 C C . ASP A 1 87 ? 2.495 -8.983 -2.631 1.00 97.25 87 ASP A C 1
ATOM 685 O O . ASP A 1 87 ? 1.762 -9.694 -1.942 1.00 97.25 87 ASP A O 1
ATOM 689 N N . ARG A 1 88 ? 2.431 -7.650 -2.565 1.00 97.75 88 ARG A N 1
ATOM 690 C CA . ARG A 1 88 ? 1.516 -6.953 -1.665 1.00 97.75 88 ARG A CA 1
ATOM 691 C C . ARG A 1 88 ? 0.057 -7.192 -2.031 1.00 97.75 88 ARG A C 1
ATOM 693 O O . ARG A 1 88 ? -0.770 -7.296 -1.131 1.00 97.75 88 ARG A O 1
ATOM 700 N N . TRP A 1 89 ? -0.274 -7.256 -3.319 1.00 98.00 89 TRP A N 1
ATOM 701 C CA . TRP A 1 89 ? -1.635 -7.546 -3.759 1.00 98.00 89 TRP A CA 1
ATOM 702 C C . TRP A 1 89 ? -2.045 -8.971 -3.376 1.00 98.00 89 TRP A C 1
ATOM 704 O O . TRP A 1 89 ? -3.134 -9.147 -2.835 1.00 98.00 89 TRP A O 1
ATOM 714 N N . ILE A 1 90 ? -1.169 -9.961 -3.585 1.00 96.69 90 ILE A N 1
ATOM 715 C CA . ILE A 1 90 ? -1.397 -11.363 -3.197 1.00 96.69 90 ILE A CA 1
ATOM 716 C C . ILE A 1 90 ? -1.595 -11.455 -1.682 1.00 96.69 90 ILE A C 1
ATOM 718 O O . ILE A 1 90 ? -2.640 -11.915 -1.221 1.00 96.69 90 ILE A O 1
ATOM 722 N N . LEU A 1 91 ? -0.652 -10.905 -0.915 1.00 96.94 91 LEU A N 1
ATOM 723 C CA . LEU A 1 91 ? -0.692 -10.908 0.544 1.00 96.94 91 LEU A CA 1
ATOM 724 C C . LEU A 1 91 ? -1.975 -10.266 1.086 1.00 96.94 91 LEU A C 1
ATOM 726 O O . LEU A 1 91 ? -2.645 -10.830 1.947 1.00 96.94 91 LEU A O 1
ATOM 730 N N . TRP A 1 92 ? -2.341 -9.081 0.589 1.00 97.06 92 TRP A N 1
ATOM 731 C CA . TRP A 1 92 ? -3.507 -8.348 1.093 1.00 97.06 92 TRP A CA 1
ATOM 732 C C . TRP A 1 92 ? -4.830 -8.919 0.607 1.00 97.06 92 TRP A C 1
ATOM 734 O O . TRP A 1 92 ? -5.847 -8.715 1.267 1.00 97.06 92 TRP A O 1
ATOM 744 N N . LYS A 1 93 ? -4.846 -9.636 -0.518 1.00 96.81 93 LYS A N 1
ATOM 745 C CA . LYS A 1 93 ? -6.034 -10.371 -0.943 1.00 96.81 93 LYS A CA 1
ATOM 746 C C . LYS A 1 93 ? -6.364 -11.470 0.058 1.00 96.81 93 LYS A C 1
ATOM 748 O O . LYS A 1 93 ? -7.537 -11.641 0.379 1.00 96.81 93 LYS A O 1
ATOM 753 N N . GLU A 1 94 ? -5.349 -12.181 0.538 1.00 94.38 94 GLU A N 1
ATOM 754 C CA . GLU A 1 94 ? -5.510 -13.305 1.460 1.00 94.38 94 GLU A CA 1
ATOM 755 C C . GLU A 1 94 ? -5.689 -12.857 2.911 1.00 94.38 94 GLU A C 1
ATOM 757 O O . GLU A 1 94 ? -6.574 -13.348 3.603 1.00 94.38 94 GLU A O 1
ATOM 762 N N . GLN A 1 95 ? -4.872 -11.918 3.385 1.00 93.94 95 GLN A N 1
ATOM 763 C 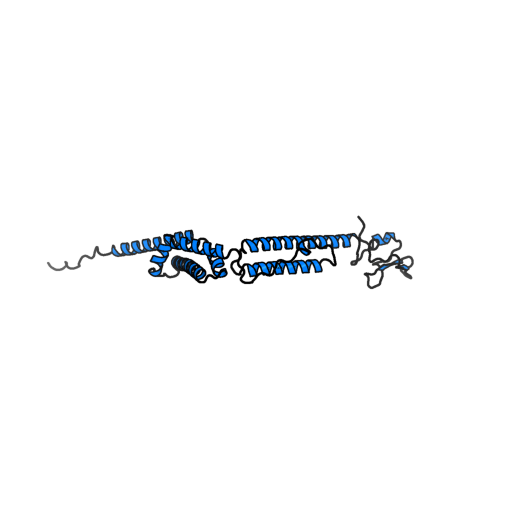CA . GLN A 1 95 ? -4.816 -11.544 4.804 1.00 93.94 95 GLN A CA 1
ATOM 764 C C . GLN A 1 95 ? -5.620 -10.283 5.137 1.00 93.94 95 GLN A C 1
ATOM 766 O O . GLN A 1 95 ? -5.963 -10.057 6.296 1.00 93.94 95 GLN A O 1
ATOM 771 N N . GLY A 1 96 ? -5.937 -9.474 4.128 1.00 94.06 96 GLY A N 1
ATOM 772 C CA . GLY A 1 96 ? -6.508 -8.141 4.286 1.00 94.06 96 GLY A CA 1
ATOM 773 C C . GLY A 1 96 ? -5.445 -7.049 4.299 1.00 94.06 96 GLY A C 1
ATOM 774 O O . GLY A 1 96 ? -4.293 -7.248 4.690 1.00 94.06 96 GLY A O 1
ATOM 775 N N . ALA A 1 97 ? -5.825 -5.858 3.842 1.00 93.88 97 ALA A N 1
ATOM 776 C CA . ALA A 1 97 ? -4.936 -4.709 3.825 1.00 93.88 97 ALA A CA 1
ATOM 777 C C . ALA A 1 97 ? -4.806 -4.116 5.240 1.00 93.88 97 ALA A C 1
ATOM 779 O O . ALA A 1 97 ? -5.803 -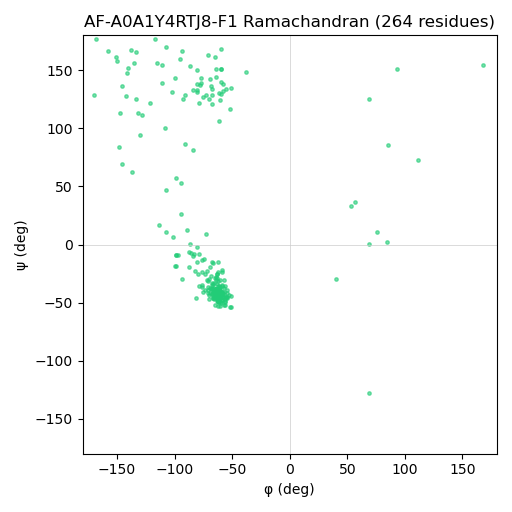3.995 5.954 1.00 93.88 97 ALA A O 1
ATOM 780 N N . PRO A 1 98 ? -3.622 -3.624 5.641 1.00 89.44 98 PRO A N 1
ATOM 781 C CA . PRO A 1 98 ? -3.407 -3.081 6.981 1.00 89.44 98 PRO A CA 1
ATOM 782 C C . PRO A 1 98 ? -4.146 -1.758 7.223 1.00 89.44 98 PRO A C 1
ATOM 784 O O . PRO A 1 98 ? -4.333 -1.363 8.367 1.00 89.44 98 PRO A O 1
ATOM 787 N N . GLY A 1 99 ? -4.550 -1.038 6.174 1.00 88.06 99 GLY A N 1
ATOM 788 C CA . GLY A 1 99 ? -5.229 0.246 6.324 1.00 88.06 99 GLY A CA 1
ATOM 789 C C . GLY A 1 99 ? -6.702 0.104 6.720 1.00 88.06 99 GLY A C 1
ATOM 790 O O . GLY A 1 99 ? -7.420 -0.724 6.172 1.00 88.06 99 GLY A O 1
ATOM 791 N N . VAL A 1 100 ? -7.170 0.960 7.632 1.00 87.81 100 VAL A N 1
ATOM 792 C CA . VAL A 1 100 ? -8.552 0.936 8.165 1.00 87.81 100 VAL A CA 1
ATOM 793 C C . VAL A 1 100 ? -9.503 1.939 7.525 1.00 87.81 100 VAL A C 1
ATOM 795 O O . VAL A 1 100 ? -10.701 1.913 7.777 1.00 87.81 100 VAL A O 1
ATOM 798 N N . ASN A 1 101 ? -9.003 2.855 6.702 1.00 89.50 101 ASN A N 1
ATOM 799 C CA . ASN A 1 101 ? -9.824 3.953 6.179 1.00 89.50 101 ASN A CA 1
ATOM 800 C C . ASN A 1 101 ? -10.660 3.568 4.954 1.00 89.50 101 ASN A C 1
ATOM 802 O O . ASN A 1 101 ? -11.486 4.362 4.517 1.00 89.50 101 ASN A O 1
ATOM 806 N N . ALA A 1 102 ? -10.426 2.379 4.413 1.00 93.50 102 ALA A N 1
ATOM 807 C CA . ALA A 1 102 ? -10.967 1.886 3.161 1.00 93.50 102 ALA A CA 1
ATOM 808 C C . ALA A 1 102 ? -11.086 0.361 3.228 1.00 93.50 102 ALA A C 1
ATOM 810 O O . ALA A 1 102 ? -10.448 -0.286 4.069 1.00 93.50 102 ALA A O 1
ATOM 811 N N . THR A 1 103 ? -11.898 -0.203 2.345 1.00 95.50 103 THR A N 1
ATOM 812 C CA . THR A 1 103 ? -12.032 -1.656 2.222 1.00 95.50 103 THR A CA 1
ATOM 813 C C . THR A 1 103 ? -10.786 -2.283 1.603 1.00 95.50 103 THR A C 1
ATOM 815 O O . THR A 1 103 ? -9.972 -1.602 0.968 1.00 95.50 103 THR A O 1
ATOM 818 N N . ASP A 1 104 ? -10.626 -3.598 1.754 1.00 96.69 104 ASP A N 1
ATOM 819 C CA . ASP A 1 104 ? -9.520 -4.306 1.103 1.00 96.69 104 ASP A CA 1
ATOM 820 C C . ASP A 1 104 ? -9.632 -4.216 -0.418 1.00 96.69 104 ASP A C 1
ATOM 822 O O . ASP A 1 104 ? -8.631 -3.985 -1.092 1.00 96.69 104 ASP A O 1
ATOM 826 N N . GLY A 1 105 ? -10.851 -4.284 -0.956 1.00 97.50 105 GLY A N 1
ATOM 827 C CA . GLY A 1 105 ? -11.126 -4.088 -2.377 1.00 97.50 105 GLY A CA 1
ATOM 828 C C . GLY A 1 105 ? -10.606 -2.760 -2.923 1.00 97.50 105 GLY A C 1
ATOM 829 O O . GLY A 1 105 ? -9.941 -2.726 -3.962 1.00 97.50 105 GLY A O 1
ATOM 830 N N . GLU A 1 106 ? -10.828 -1.659 -2.202 1.00 97.25 106 GLU A N 1
ATOM 831 C CA . GLU A 1 106 ? -10.288 -0.350 -2.574 1.00 97.25 106 GLU A CA 1
ATOM 832 C C . GLU A 1 106 ? -8.756 -0.324 -2.554 1.00 97.25 106 GLU A C 1
ATOM 834 O O . GLU A 1 106 ? -8.136 0.205 -3.481 1.00 97.25 106 GLU A O 1
ATOM 839 N N . TYR A 1 107 ? -8.122 -0.901 -1.528 1.00 97.25 107 TYR A N 1
ATOM 840 C CA . TYR A 1 107 ? -6.660 -0.977 -1.460 1.00 97.25 107 TYR A CA 1
ATOM 841 C C . TYR A 1 107 ? -6.076 -1.821 -2.597 1.00 97.25 107 TYR A C 1
ATOM 843 O O . TYR A 1 107 ? -5.136 -1.378 -3.261 1.00 97.25 107 TYR A O 1
ATOM 851 N N . LEU A 1 108 ? -6.660 -2.986 -2.873 1.00 98.31 108 LEU A N 1
ATOM 852 C CA . LEU A 1 108 ? -6.256 -3.877 -3.962 1.00 98.31 108 LEU A CA 1
ATOM 853 C C . LEU A 1 108 ? -6.399 -3.190 -5.326 1.00 98.31 108 LEU A C 1
ATOM 855 O O . LEU A 1 108 ? -5.496 -3.268 -6.160 1.00 98.31 108 LEU A O 1
ATOM 859 N N . ASN A 1 109 ? -7.474 -2.426 -5.532 1.00 98.25 109 ASN A N 1
ATOM 860 C CA . ASN A 1 109 ? -7.674 -1.650 -6.755 1.00 98.25 109 ASN A CA 1
ATOM 861 C C . ASN A 1 109 ? -6.661 -0.498 -6.903 1.00 98.25 109 ASN A C 1
ATOM 863 O O . ASN A 1 109 ? -6.222 -0.212 -8.019 1.00 98.25 109 ASN A O 1
ATOM 867 N N . ARG A 1 110 ? -6.219 0.131 -5.802 1.00 97.69 110 ARG A N 1
ATOM 868 C CA . ARG A 1 110 ? -5.128 1.128 -5.836 1.00 97.69 110 ARG A CA 1
ATOM 869 C C . ARG A 1 110 ? -3.786 0.504 -6.220 1.00 97.69 110 ARG A C 1
ATOM 871 O O . ARG A 1 110 ? -3.047 1.120 -6.990 1.00 97.69 110 ARG A O 1
ATOM 878 N N . LEU A 1 111 ? -3.475 -0.693 -5.711 1.00 97.88 111 LEU A N 1
ATOM 879 C CA . LEU A 1 111 ? -2.271 -1.441 -6.099 1.00 97.88 111 LEU A CA 1
ATOM 880 C C . LEU A 1 111 ? -2.319 -1.817 -7.582 1.00 97.88 111 LEU A C 1
ATOM 882 O O . LEU A 1 111 ? -1.365 -1.545 -8.307 1.00 97.88 111 LEU A O 1
ATOM 886 N N . ARG A 1 112 ? -3.463 -2.329 -8.053 1.00 98.12 112 ARG A N 1
ATOM 887 C CA . ARG A 1 112 ? -3.697 -2.640 -9.469 1.00 98.12 112 ARG A CA 1
ATOM 888 C C . ARG A 1 112 ? -3.479 -1.418 -10.369 1.00 98.12 112 ARG A C 1
ATOM 890 O O . ARG A 1 112 ? -2.759 -1.508 -11.357 1.00 98.12 112 ARG A O 1
ATOM 897 N N . ALA A 1 113 ? -4.025 -0.258 -10.002 1.00 98.19 113 ALA A N 1
ATOM 898 C CA . ALA A 1 113 ? -3.782 0.989 -10.733 1.00 98.19 113 ALA A CA 1
ATOM 899 C C . ALA A 1 113 ? -2.301 1.423 -10.684 1.00 98.19 113 ALA A C 1
ATOM 901 O O . ALA A 1 113 ? -1.799 2.066 -11.604 1.00 98.19 113 ALA A O 1
ATOM 902 N N . GLY A 1 114 ? -1.584 1.095 -9.604 1.00 97.88 114 GLY A N 1
ATOM 903 C CA . GLY A 1 114 ? -0.132 1.262 -9.505 1.00 97.88 114 GLY A CA 1
ATOM 904 C C . GLY A 1 114 ? 0.627 0.423 -10.528 1.00 97.88 114 GLY A C 1
ATOM 905 O O . GLY A 1 114 ? 1.471 0.970 -11.234 1.00 97.88 114 GLY A O 1
ATOM 906 N N . LEU A 1 115 ? 0.274 -0.858 -10.656 1.00 98.06 115 LEU A N 1
ATOM 907 C CA . LEU A 1 115 ? 0.837 -1.768 -11.657 1.00 98.06 115 LEU A CA 1
ATOM 908 C C . LEU A 1 115 ? 0.585 -1.265 -13.088 1.00 98.06 115 LEU A C 1
ATOM 910 O O . LEU A 1 115 ? 1.508 -1.241 -13.897 1.00 98.06 115 LEU A O 1
ATOM 914 N N . GLU A 1 116 ? -0.622 -0.770 -13.387 1.00 97.44 116 GLU A N 1
ATOM 915 C CA . GLU A 1 116 ? -0.937 -0.159 -14.690 1.00 97.44 116 GLU A CA 1
ATOM 916 C C . GLU A 1 116 ? -0.026 1.031 -15.014 1.00 97.44 116 GLU A C 1
ATOM 918 O O . GLU A 1 116 ? 0.506 1.128 -16.121 1.00 97.44 116 GLU A O 1
ATOM 923 N N . ARG A 1 117 ? 0.202 1.921 -14.037 1.00 97.44 117 ARG A N 1
ATOM 924 C CA . ARG A 1 117 ? 1.103 3.070 -14.211 1.00 97.44 117 ARG A CA 1
ATOM 925 C C . ARG A 1 117 ? 2.554 2.646 -14.416 1.00 97.44 117 ARG A C 1
ATOM 927 O O . ARG A 1 117 ? 3.245 3.275 -15.209 1.00 97.44 117 ARG A O 1
ATOM 934 N N . LEU A 1 118 ? 3.029 1.620 -13.707 1.00 95.88 118 LEU A N 1
ATOM 935 C CA . LEU A 1 118 ? 4.389 1.103 -13.896 1.00 95.88 118 LEU A CA 1
ATOM 936 C C . LEU A 1 118 ? 4.559 0.493 -15.289 1.00 95.88 118 LEU A C 1
ATOM 938 O O . LEU A 1 118 ? 5.522 0.829 -15.974 1.00 95.88 118 LEU A O 1
ATOM 942 N N . ARG A 1 119 ? 3.582 -0.294 -15.755 1.00 94.12 119 ARG A N 1
ATOM 943 C CA . ARG A 1 119 ? 3.582 -0.849 -17.113 1.00 94.12 119 ARG A CA 1
ATOM 944 C C . ARG A 1 119 ? 3.616 0.246 -18.183 1.00 94.12 119 ARG A C 1
ATOM 946 O O . ARG A 1 119 ? 4.343 0.113 -19.162 1.00 94.12 119 ARG A O 1
ATOM 953 N N . LEU A 1 120 ? 2.855 1.331 -18.006 1.00 93.50 120 LEU A N 1
ATOM 954 C CA . LEU A 1 120 ? 2.894 2.470 -18.929 1.00 93.50 120 LEU A CA 1
ATOM 955 C C . LEU A 1 120 ? 4.276 3.138 -18.941 1.00 93.50 120 LEU A C 1
ATOM 957 O O . LEU A 1 120 ? 4.829 3.359 -20.012 1.00 93.50 120 LEU A O 1
ATOM 961 N N . LYS A 1 121 ? 4.873 3.367 -17.767 1.00 93.06 121 LYS A N 1
ATOM 962 C CA . LYS A 1 121 ? 6.227 3.931 -17.669 1.00 93.06 121 LYS A CA 1
ATOM 963 C C . LYS A 1 121 ? 7.279 3.054 -18.339 1.00 93.06 121 LYS A C 1
ATOM 965 O O . LYS A 1 121 ? 8.166 3.584 -18.994 1.00 93.06 121 LYS A O 1
ATOM 970 N N . MET A 1 122 ? 7.177 1.729 -18.222 1.00 91.94 122 MET A N 1
ATOM 971 C CA . MET A 1 122 ? 8.077 0.815 -18.935 1.00 91.94 122 MET A CA 1
ATOM 972 C C . MET A 1 122 ? 7.985 1.017 -20.453 1.00 91.94 122 MET A C 1
ATOM 974 O O . MET A 1 122 ? 9.022 1.139 -21.102 1.00 91.94 122 MET A O 1
ATOM 978 N N . LYS A 1 123 ? 6.767 1.157 -21.004 1.00 90.00 123 LYS A N 1
ATOM 979 C CA . LYS A 1 123 ? 6.558 1.465 -22.432 1.00 90.00 123 LYS A CA 1
ATOM 980 C C . LYS A 1 123 ? 7.164 2.799 -22.858 1.00 90.00 123 LYS A C 1
ATOM 982 O O . LYS A 1 123 ? 7.676 2.911 -23.960 1.00 90.00 123 LYS A O 1
ATOM 987 N N . GLU A 1 124 ? 7.098 3.809 -21.999 1.00 88.31 124 GLU A N 1
ATOM 988 C CA . GLU A 1 124 ? 7.685 5.126 -22.274 1.00 88.31 124 GLU A CA 1
ATOM 989 C C . GLU A 1 124 ? 9.222 5.090 -22.250 1.00 88.31 124 GLU A C 1
ATOM 991 O O . GLU A 1 124 ? 9.868 5.856 -22.961 1.00 88.31 124 GLU A O 1
ATOM 996 N N . CYS A 1 125 ? 9.817 4.195 -21.453 1.00 80.94 125 CYS A N 1
ATOM 997 C CA . CYS A 1 125 ? 11.270 4.082 -21.297 1.00 80.94 125 CYS A CA 1
ATOM 998 C C . CYS A 1 125 ? 11.954 3.273 -22.409 1.00 80.94 125 CYS A C 1
ATOM 1000 O O . CYS A 1 125 ? 13.159 3.429 -22.612 1.00 80.94 125 CYS A O 1
ATOM 1002 N N . SER A 1 126 ? 11.225 2.393 -23.101 1.00 73.50 126 SER A N 1
ATOM 1003 C CA . SER A 1 126 ? 11.780 1.507 -24.129 1.00 73.50 126 SER A CA 1
ATOM 1004 C C . SER A 1 126 ? 10.790 1.274 -25.265 1.00 73.50 126 SER A C 1
ATOM 1006 O O . SER A 1 126 ? 9.610 1.018 -25.029 1.00 73.50 126 SER A O 1
ATOM 1008 N N . SER A 1 127 ? 11.287 1.319 -26.501 1.00 63.97 127 SER A N 1
ATOM 1009 C CA . SER A 1 127 ? 10.495 1.214 -27.726 1.00 63.97 127 SER A CA 1
ATOM 1010 C C . SER A 1 127 ? 10.276 -0.218 -28.250 1.00 63.97 127 SER A C 1
ATOM 1012 O O . SER A 1 127 ? 9.815 -0.347 -29.381 1.00 63.97 127 SER A O 1
ATOM 1014 N N . GLY A 1 128 ? 10.568 -1.289 -27.495 1.00 62.81 128 GLY A N 1
ATOM 1015 C CA . GLY A 1 128 ? 10.165 -2.644 -27.919 1.00 62.81 128 GLY A CA 1
ATOM 1016 C C . GLY A 1 128 ? 10.770 -3.848 -27.180 1.00 62.81 128 GLY A C 1
ATOM 1017 O O . GLY A 1 128 ? 11.864 -3.751 -26.634 1.00 62.81 128 GLY A O 1
ATOM 1018 N N . GLU A 1 129 ? 9.988 -4.942 -27.223 1.00 62.38 129 GLU A N 1
ATOM 1019 C CA . GLU A 1 129 ? 10.157 -6.395 -26.929 1.00 62.38 129 GLU A CA 1
ATOM 1020 C C . GLU A 1 129 ? 10.972 -6.885 -25.713 1.00 62.38 129 GLU A C 1
ATOM 1022 O O . GLU A 1 129 ? 10.591 -7.893 -25.116 1.00 62.38 129 GLU A O 1
ATOM 1027 N N . ASP A 1 130 ? 11.987 -6.164 -25.249 1.00 75.94 130 ASP A N 1
ATOM 1028 C CA . ASP A 1 130 ? 12.820 -6.558 -24.099 1.00 75.94 130 ASP A CA 1
ATOM 1029 C C . ASP A 1 130 ? 12.317 -5.930 -22.791 1.00 75.94 130 ASP A C 1
ATOM 1031 O O . ASP A 1 130 ? 13.044 -5.252 -22.058 1.00 75.94 130 ASP A O 1
ATOM 1035 N N . TYR A 1 131 ? 11.031 -6.108 -22.495 1.00 88.38 131 TYR A N 1
ATOM 1036 C CA . TYR A 1 131 ? 10.517 -5.766 -21.173 1.00 88.38 131 TYR A CA 1
ATOM 1037 C C . TYR A 1 131 ? 10.831 -6.873 -20.161 1.00 88.38 131 TYR A C 1
ATOM 1039 O O . TYR A 1 131 ? 10.883 -8.048 -20.528 1.00 88.38 131 TYR A O 1
ATOM 1047 N N . PRO A 1 132 ? 11.008 -6.524 -18.879 1.00 88.19 132 PRO A N 1
ATOM 1048 C CA . PRO A 1 132 ? 11.194 -7.524 -17.837 1.00 88.19 132 PRO A CA 1
ATOM 1049 C C . PRO A 1 132 ? 9.938 -8.390 -17.654 1.00 88.19 132 PRO A C 1
ATOM 1051 O O . PRO A 1 132 ? 8.838 -8.007 -18.051 1.00 88.19 132 PRO A O 1
ATOM 1054 N N . GLU A 1 133 ? 10.082 -9.554 -17.023 1.00 87.69 133 GLU A N 1
ATOM 1055 C CA . GLU A 1 133 ? 9.028 -10.574 -16.920 1.00 87.69 133 GLU A CA 1
ATOM 1056 C C . GLU A 1 133 ? 7.706 -10.036 -16.340 1.00 87.69 133 GLU A C 1
ATOM 1058 O O . GLU A 1 133 ? 6.631 -10.285 -16.899 1.00 87.69 133 GLU A O 1
ATOM 1063 N N . ASN A 1 134 ? 7.762 -9.199 -15.296 1.00 90.50 134 ASN A N 1
ATOM 1064 C CA . ASN A 1 134 ? 6.563 -8.618 -14.679 1.00 90.50 134 ASN A CA 1
ATOM 1065 C C . ASN A 1 134 ? 5.749 -7.734 -15.622 1.00 90.50 134 ASN A C 1
ATOM 1067 O O . ASN A 1 134 ? 4.542 -7.548 -15.427 1.00 90.50 134 ASN A O 1
ATOM 1071 N N . TYR A 1 135 ? 6.374 -7.186 -16.665 1.00 92.69 135 TYR A N 1
ATOM 1072 C CA . TYR A 1 135 ? 5.644 -6.458 -17.689 1.00 92.69 135 TYR A CA 1
ATOM 1073 C C . TYR A 1 135 ? 4.622 -7.359 -18.384 1.00 92.69 135 TYR A C 1
ATOM 1075 O O . TYR A 1 135 ? 3.526 -6.886 -18.690 1.00 92.69 135 TYR A O 1
ATOM 1083 N N . TYR A 1 136 ? 4.943 -8.635 -18.594 1.00 92.06 136 TYR A N 1
ATOM 1084 C CA . TYR A 1 136 ? 4.083 -9.607 -19.268 1.00 92.06 136 TYR A CA 1
ATOM 1085 C C . TYR A 1 136 ? 3.111 -10.315 -18.318 1.00 92.06 136 TYR A C 1
ATOM 1087 O O . TYR A 1 136 ? 2.077 -10.811 -18.770 1.00 92.06 136 TYR A O 1
ATOM 1095 N N . ALA A 1 137 ? 3.382 -10.306 -17.010 1.00 92.81 137 ALA A N 1
ATOM 1096 C CA . ALA A 1 137 ? 2.495 -10.888 -16.006 1.00 92.81 137 ALA A CA 1
ATOM 1097 C C . ALA A 1 137 ? 1.073 -10.292 -16.088 1.00 92.81 137 ALA A C 1
ATOM 1099 O O . ALA A 1 137 ? 0.910 -9.074 -16.190 1.00 92.81 137 ALA A O 1
ATOM 1100 N N . PRO A 1 138 ? -0.004 -11.090 -16.047 1.00 95.19 138 PRO A N 1
ATOM 1101 C CA . PRO A 1 138 ? -1.357 -10.548 -16.100 1.00 95.19 138 PRO A CA 1
ATOM 1102 C C . PRO A 1 138 ? -1.606 -9.600 -14.921 1.00 95.19 138 PRO A C 1
ATOM 1104 O O . PRO A 1 138 ? -1.200 -9.861 -13.789 1.00 95.19 138 PRO A O 1
ATOM 1107 N N . LEU A 1 139 ? -2.296 -8.484 -15.178 1.00 95.75 139 LEU A N 1
ATOM 1108 C CA . LEU A 1 139 ? -2.705 -7.606 -14.083 1.00 95.75 139 LEU A CA 1
ATOM 1109 C C . LEU A 1 139 ? -3.685 -8.355 -13.177 1.00 95.75 139 LEU A C 1
ATOM 1111 O O . LEU A 1 139 ? -4.546 -9.077 -13.692 1.00 95.75 139 LEU A O 1
ATOM 1115 N N . PRO A 1 140 ? -3.636 -8.127 -11.856 1.00 96.81 140 PRO A N 1
ATOM 1116 C CA . PRO A 1 140 ? -4.621 -8.710 -10.969 1.00 96.81 140 PRO A CA 1
ATOM 1117 C C . PRO A 1 140 ? -6.038 -8.246 -11.348 1.00 96.81 140 PRO A C 1
ATOM 1119 O O . PRO A 1 140 ? -6.210 -7.134 -11.877 1.00 96.81 140 PRO A O 1
ATOM 1122 N N . PRO A 1 141 ? -7.070 -9.066 -11.085 1.00 96.88 141 PRO A N 1
ATOM 1123 C CA . PRO A 1 141 ? -8.446 -8.682 -11.354 1.00 96.88 141 PRO A CA 1
ATOM 1124 C C . PRO A 1 141 ? -8.822 -7.425 -10.566 1.00 96.88 141 PRO A C 1
ATOM 1126 O O . PRO A 1 141 ? -8.304 -7.155 -9.478 1.00 96.88 141 PRO A O 1
ATOM 1129 N N . LYS A 1 142 ? -9.754 -6.646 -11.120 1.00 97.88 142 LYS A N 1
ATOM 1130 C CA . LYS A 1 142 ? -10.393 -5.563 -10.375 1.00 97.88 142 LYS A CA 1
ATOM 1131 C C . LYS A 1 142 ? -11.298 -6.189 -9.317 1.00 97.88 142 LYS A C 1
ATOM 1133 O O . LYS A 1 142 ? -12.155 -7.002 -9.648 1.00 97.88 142 LYS A O 1
ATOM 1138 N N . MET A 1 143 ? -11.093 -5.810 -8.064 1.00 97.81 143 MET A N 1
ATOM 1139 C CA . MET A 1 143 ? -11.867 -6.322 -6.938 1.00 97.81 143 MET A CA 1
ATOM 1140 C C . MET A 1 143 ? -13.135 -5.496 -6.740 1.00 97.81 143 MET A C 1
ATOM 1142 O O . MET A 1 143 ? -13.160 -4.304 -7.070 1.00 97.81 143 MET A O 1
ATOM 1146 N N . ASP A 1 144 ? -14.166 -6.113 -6.163 1.00 97.12 144 ASP A N 1
ATOM 1147 C CA . ASP A 1 144 ? -15.335 -5.380 -5.680 1.00 97.12 144 ASP A CA 1
ATOM 1148 C C . ASP A 1 144 ? -14.894 -4.325 -4.653 1.00 97.12 144 ASP A C 1
ATOM 1150 O O . ASP A 1 144 ? -14.032 -4.587 -3.814 1.00 97.12 144 ASP A O 1
ATOM 1154 N N . VAL A 1 145 ? -15.469 -3.125 -4.717 1.00 95.88 145 VAL A N 1
ATOM 1155 C CA . VAL A 1 145 ? -15.175 -2.037 -3.777 1.00 95.88 145 VAL A CA 1
ATOM 1156 C C . VAL A 1 145 ? -15.582 -2.419 -2.355 1.00 95.88 145 VAL A C 1
ATOM 1158 O O . VAL A 1 145 ? -14.937 -1.969 -1.420 1.00 95.88 145 VAL A O 1
ATOM 1161 N N . SER A 1 146 ? -16.579 -3.275 -2.147 1.00 94.69 146 SER A N 1
ATOM 1162 C CA . SER A 1 146 ? -16.957 -3.761 -0.819 1.00 94.69 146 SER A CA 1
ATOM 1163 C C . SER A 1 146 ? -16.167 -4.992 -0.364 1.00 94.69 146 SER A C 1
ATOM 1165 O O . SER A 1 146 ? -16.416 -5.485 0.735 1.00 94.69 146 SER A O 1
ATOM 1167 N N . TYR A 1 147 ? -15.228 -5.508 -1.171 1.00 96.12 147 TYR A N 1
ATOM 1168 C CA . TYR A 1 147 ? -14.449 -6.695 -0.814 1.00 96.12 147 TYR A CA 1
ATOM 1169 C C . TYR A 1 147 ? -13.691 -6.492 0.503 1.00 96.12 147 TYR A C 1
ATOM 1171 O O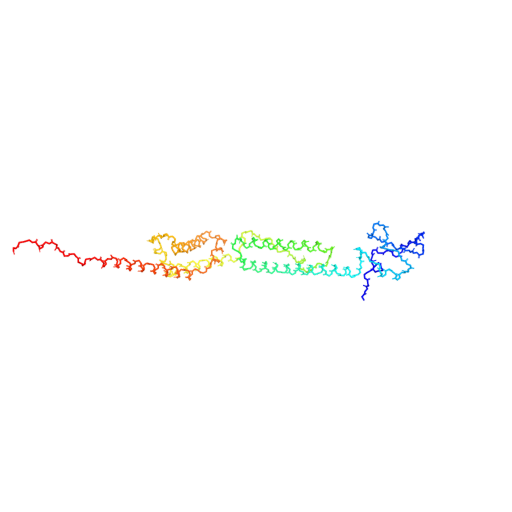 . TYR A 1 147 ? -12.984 -5.493 0.686 1.00 96.12 147 TYR A O 1
ATOM 1179 N N . MET A 1 148 ? -13.804 -7.480 1.390 1.00 95.38 148 MET A N 1
ATOM 1180 C CA . MET A 1 148 ? -13.040 -7.567 2.626 1.00 95.38 148 MET A CA 1
ATOM 1181 C C . MET A 1 148 ? -12.479 -8.974 2.779 1.00 95.38 148 MET A C 1
ATOM 1183 O O . MET A 1 148 ? -13.234 -9.949 2.755 1.00 95.38 148 MET A O 1
ATOM 1187 N N . ALA A 1 149 ? -11.167 -9.081 2.950 1.00 94.88 149 ALA A N 1
ATOM 1188 C CA . ALA A 1 149 ? -10.538 -10.352 3.248 1.00 94.88 149 ALA A CA 1
ATOM 1189 C C . ALA A 1 149 ? -10.926 -10.788 4.665 1.00 94.88 149 ALA A C 1
ATOM 1191 O O . ALA A 1 149 ? -11.040 -9.968 5.579 1.00 94.88 149 ALA A O 1
ATOM 1192 N N . ASN A 1 150 ? -11.135 -12.093 4.846 1.00 91.94 150 ASN A N 1
ATOM 1193 C CA . ASN A 1 150 ? -11.399 -12.708 6.149 1.00 91.94 150 ASN A CA 1
ATOM 1194 C C . ASN A 1 150 ? -12.556 -12.061 6.934 1.00 91.94 150 ASN A C 1
ATOM 1196 O O . ASN A 1 150 ? -12.526 -12.033 8.162 1.00 91.94 150 ASN A O 1
ATOM 1200 N N . ALA A 1 151 ? -13.590 -11.560 6.245 1.00 92.31 151 ALA A N 1
ATOM 1201 C CA . ALA A 1 151 ? -14.691 -10.812 6.861 1.00 92.31 151 ALA A CA 1
ATOM 1202 C C . ALA A 1 151 ? -15.347 -11.552 8.043 1.00 92.31 151 ALA A C 1
ATOM 1204 O O . ALA A 1 151 ? -15.575 -10.962 9.094 1.00 92.31 151 ALA A O 1
ATOM 1205 N N . GLU A 1 152 ? -15.595 -12.856 7.909 1.00 91.50 152 GLU A N 1
ATOM 1206 C CA . GLU A 1 152 ? -16.210 -13.663 8.973 1.00 91.50 152 GLU A CA 1
ATOM 1207 C C . GLU A 1 152 ? -15.268 -13.907 10.160 1.00 91.50 152 GLU A C 1
ATOM 1209 O O . GLU A 1 152 ? -15.687 -13.888 11.315 1.00 91.50 152 GLU A O 1
ATOM 1214 N N . GLN A 1 153 ? -13.969 -14.091 9.911 1.00 91.69 153 GLN A N 1
ATOM 1215 C CA . GLN A 1 153 ? -12.980 -14.162 10.989 1.00 91.69 153 GLN A CA 1
ATOM 1216 C C . GLN A 1 153 ? -12.866 -12.820 11.717 1.00 91.69 153 GLN A C 1
ATOM 1218 O O . GLN A 1 153 ? -12.809 -12.793 12.941 1.00 91.69 153 GLN A O 1
ATOM 1223 N N . MET A 1 154 ? -12.892 -11.716 10.972 1.00 91.88 154 MET A N 1
ATOM 1224 C CA . MET A 1 154 ? -12.846 -10.361 11.507 1.00 91.88 154 MET A CA 1
ATOM 1225 C C . MET A 1 154 ? -14.044 -10.065 12.418 1.00 91.88 154 MET A C 1
ATOM 1227 O O . MET A 1 154 ? -13.869 -9.487 13.488 1.00 91.88 154 MET A O 1
ATOM 1231 N N . LYS A 1 155 ? -15.249 -10.496 12.021 1.00 93.06 155 LYS A N 1
ATOM 1232 C CA . LYS A 1 155 ? -16.461 -10.397 12.848 1.00 93.06 155 LYS A CA 1
ATOM 1233 C C . LYS A 1 155 ? -16.326 -11.191 14.147 1.00 93.06 155 LYS A C 1
ATOM 1235 O O . LYS A 1 155 ? -16.526 -10.620 15.213 1.00 93.06 155 LYS A O 1
ATOM 1240 N N . ARG A 1 156 ? -15.898 -12.458 14.072 1.00 93.88 156 ARG A N 1
ATOM 1241 C CA . ARG A 1 156 ? -15.664 -13.293 15.268 1.00 93.88 156 ARG A CA 1
ATOM 1242 C C . ARG A 1 156 ? -14.642 -12.668 16.216 1.00 93.88 156 ARG A C 1
ATOM 1244 O O . ARG A 1 156 ? -14.896 -12.558 17.407 1.00 93.88 156 ARG A O 1
ATOM 1251 N N . GLN A 1 157 ? -13.526 -12.172 15.683 1.00 93.25 157 GLN A N 1
ATOM 1252 C CA . GLN A 1 157 ? -12.513 -11.484 16.482 1.00 93.25 157 GLN A CA 1
ATOM 1253 C C . GLN A 1 157 ? -13.075 -10.224 17.162 1.00 93.25 157 GLN A C 1
ATOM 1255 O O . GLN A 1 157 ? -12.728 -9.922 18.302 1.00 93.25 157 GLN A O 1
ATOM 1260 N N . ALA A 1 158 ? -13.944 -9.473 16.483 1.00 94.56 158 ALA A N 1
ATOM 1261 C CA . ALA A 1 158 ? -14.588 -8.300 17.064 1.00 94.56 158 ALA A CA 1
ATOM 1262 C C . ALA A 1 158 ? -15.495 -8.666 18.247 1.00 94.56 158 ALA A C 1
ATOM 1264 O O . ALA A 1 158 ? -15.459 -7.985 19.273 1.00 94.56 158 ALA A O 1
ATOM 1265 N N . GLU A 1 159 ? -16.267 -9.746 18.121 1.00 95.06 159 GLU A N 1
ATOM 1266 C CA . GLU A 1 159 ? -17.102 -10.286 19.199 1.00 95.06 159 GLU A CA 1
ATOM 1267 C C . GLU A 1 159 ? -16.256 -10.756 20.386 1.00 95.06 159 GLU A C 1
ATOM 1269 O O . GLU A 1 159 ? -16.557 -10.404 21.524 1.00 95.06 159 GLU A O 1
ATOM 1274 N N . GLU A 1 160 ? -15.158 -11.473 20.135 1.00 94.88 160 GLU A N 1
ATOM 1275 C CA . GLU A 1 160 ? -14.209 -11.904 21.170 1.00 94.88 160 GLU A CA 1
ATOM 1276 C C . GLU A 1 160 ? -13.613 -10.712 21.932 1.00 94.88 160 GLU A C 1
ATOM 1278 O O . GLU A 1 160 ? -13.629 -10.693 23.163 1.00 94.88 160 GLU A O 1
ATOM 1283 N N . ILE A 1 161 ? -13.144 -9.682 21.216 1.00 95.06 161 ILE A N 1
ATOM 1284 C CA . ILE A 1 161 ? -12.617 -8.448 21.822 1.00 95.06 161 ILE A CA 1
ATOM 1285 C C . ILE A 1 161 ? -13.700 -7.748 22.650 1.00 95.06 161 ILE A C 1
ATOM 1287 O O . ILE A 1 161 ? -13.440 -7.301 23.769 1.00 95.06 161 ILE A O 1
ATOM 1291 N N . TRP A 1 162 ? -14.916 -7.637 22.114 1.00 95.38 162 TRP A N 1
ATOM 1292 C CA . TRP A 1 162 ? -16.016 -6.983 22.813 1.00 95.38 162 TRP A CA 1
ATOM 1293 C C . TRP A 1 162 ? -16.399 -7.733 24.094 1.00 95.38 162 TRP A C 1
ATOM 1295 O O . TRP A 1 162 ? -16.526 -7.095 25.142 1.00 95.38 162 TRP A O 1
ATOM 1305 N N . ASN A 1 163 ? -16.503 -9.063 24.041 1.00 95.12 163 ASN A N 1
ATOM 1306 C CA . ASN A 1 163 ? -16.768 -9.909 25.205 1.00 95.12 163 ASN A CA 1
ATOM 1307 C C . ASN A 1 163 ? -15.662 -9.769 26.258 1.00 95.12 163 ASN A C 1
ATOM 1309 O O . ASN A 1 163 ? -15.962 -9.512 27.424 1.00 95.12 163 ASN A O 1
ATOM 1313 N N . ALA A 1 164 ? -14.390 -9.798 25.846 1.00 95.25 164 ALA A N 1
ATOM 1314 C CA . ALA A 1 164 ? -13.261 -9.580 26.749 1.00 95.25 164 ALA A CA 1
ATOM 1315 C C . ALA A 1 164 ? -13.327 -8.210 27.450 1.00 95.25 164 ALA A C 1
ATOM 1317 O O . ALA A 1 164 ? -12.985 -8.088 28.628 1.00 95.25 164 ALA A O 1
ATOM 1318 N N . TYR A 1 165 ? -13.804 -7.165 26.764 1.00 95.50 165 TYR A N 1
ATOM 1319 C CA . TYR A 1 165 ? -14.049 -5.867 27.397 1.00 95.50 165 TYR A CA 1
ATOM 1320 C C . TYR A 1 165 ? -15.225 -5.904 28.374 1.00 95.50 165 TYR A C 1
ATOM 1322 O O . TYR A 1 165 ? -15.104 -5.333 29.455 1.00 95.50 165 TYR A O 1
ATOM 1330 N N . GLN A 1 166 ? -16.333 -6.576 28.045 1.00 95.31 166 GLN A N 1
ATOM 1331 C CA . GLN A 1 166 ? -17.481 -6.714 28.954 1.00 95.31 166 GLN A CA 1
ATOM 1332 C C . GLN A 1 166 ? -17.123 -7.475 30.239 1.00 95.31 166 GLN A C 1
ATOM 1334 O O . GLN A 1 166 ? -17.612 -7.129 31.316 1.00 95.31 166 GLN A O 1
ATOM 1339 N N . GLU A 1 167 ? -16.250 -8.474 30.145 1.00 96.38 167 GLU A N 1
ATOM 1340 C CA . GLU A 1 167 ? -15.783 -9.281 31.278 1.00 96.38 167 GLU A CA 1
ATOM 1341 C C . GLU A 1 167 ? -14.680 -8.592 32.096 1.00 96.38 167 GLU A C 1
ATOM 1343 O O . GLU A 1 167 ? -14.406 -8.984 33.231 1.00 96.38 167 GLU A O 1
ATOM 1348 N N . ASN A 1 168 ? -14.057 -7.537 31.560 1.00 97.38 168 ASN A N 1
ATOM 1349 C CA . ASN A 1 168 ? -12.968 -6.840 32.227 1.00 97.38 168 ASN A CA 1
ATOM 1350 C C . ASN A 1 168 ? -13.458 -6.091 33.494 1.00 97.38 168 ASN A C 1
ATOM 1352 O O . ASN A 1 168 ? -14.264 -5.159 33.386 1.00 97.38 168 ASN A O 1
ATOM 1356 N N . PRO A 1 169 ? -12.923 -6.398 34.695 1.00 97.62 169 PRO A N 1
ATOM 1357 C CA . PRO A 1 169 ? -13.372 -5.768 35.941 1.00 97.62 169 PRO A CA 1
ATOM 1358 C C . PRO A 1 169 ? -13.158 -4.251 35.991 1.00 97.62 169 PRO A C 1
ATOM 1360 O O . PRO A 1 169 ? -13.929 -3.529 36.629 1.00 97.62 169 PRO A O 1
ATOM 1363 N N . ASP A 1 170 ? -12.113 -3.744 35.331 1.00 97.81 170 ASP A N 1
ATOM 1364 C CA . ASP A 1 170 ? -11.828 -2.312 35.288 1.00 97.81 170 ASP A CA 1
ATOM 1365 C C . ASP A 1 170 ? -12.809 -1.577 34.374 1.00 97.81 170 ASP A C 1
ATOM 1367 O O . ASP A 1 170 ? -13.295 -0.501 34.736 1.00 97.81 170 ASP A O 1
ATOM 1371 N N . TYR A 1 171 ? -13.168 -2.178 33.237 1.00 97.19 171 TYR A N 1
ATOM 1372 C CA . TYR A 1 171 ? -14.238 -1.681 32.376 1.00 97.19 171 TYR A CA 1
ATOM 1373 C C . TYR A 1 171 ? -15.587 -1.681 33.100 1.00 97.19 171 TYR A C 1
ATOM 1375 O O . TYR A 1 171 ? -16.252 -0.645 33.125 1.00 97.19 171 TYR A O 1
ATOM 1383 N N . GLN A 1 172 ? -15.969 -2.788 33.747 1.00 97.75 172 GLN A N 1
ATOM 1384 C CA . GLN A 1 172 ? -17.219 -2.880 34.510 1.00 97.75 172 GLN A CA 1
ATOM 1385 C C . GLN A 1 172 ? -17.291 -1.808 35.602 1.00 97.75 172 GLN A C 1
ATOM 1387 O O . GLN A 1 172 ? -18.312 -1.135 35.764 1.00 97.75 172 GLN A O 1
ATOM 1392 N N . TRP A 1 173 ? -16.182 -1.580 36.317 1.00 96.75 173 TRP A N 1
ATOM 1393 C CA . TRP A 1 173 ? -16.108 -0.517 37.313 1.00 96.75 173 TRP A CA 1
ATOM 1394 C C . TRP A 1 173 ? -16.317 0.865 36.690 1.00 96.75 173 TRP A C 1
ATOM 1396 O O . TRP A 1 173 ? -17.071 1.672 37.242 1.00 96.75 173 TRP A O 1
ATOM 1406 N N . LEU A 1 174 ? -15.662 1.150 35.558 1.00 96.44 174 LEU A N 1
ATOM 1407 C CA . LEU A 1 174 ? -15.816 2.417 34.840 1.00 96.44 174 LEU A CA 1
ATOM 1408 C C . LEU A 1 174 ? -17.259 2.599 34.363 1.00 96.44 174 LEU A C 1
ATOM 1410 O O . LEU A 1 174 ? -17.838 3.647 34.634 1.00 96.44 174 LEU A O 1
ATOM 1414 N N . ALA A 1 175 ? -17.852 1.589 33.727 1.00 95.88 175 ALA A N 1
ATOM 1415 C CA . ALA A 1 175 ? -19.220 1.623 33.218 1.00 95.88 175 ALA A CA 1
ATOM 1416 C C . ALA A 1 175 ? -20.247 1.876 34.334 1.00 95.88 175 ALA A C 1
ATOM 1418 O O . ALA A 1 175 ? -21.148 2.697 34.164 1.00 95.88 175 ALA A O 1
ATOM 1419 N N . LEU A 1 176 ? -20.067 1.248 35.501 1.00 95.62 176 LEU A N 1
ATOM 1420 C CA . LEU A 1 176 ? -20.945 1.427 36.658 1.00 95.62 176 LEU A CA 1
ATOM 1421 C C . LEU A 1 176 ? -20.807 2.816 37.296 1.00 95.62 176 LEU A C 1
ATOM 1423 O O . LEU A 1 176 ? -21.795 3.443 37.674 1.00 95.62 176 LEU A O 1
ATOM 1427 N N . HIS A 1 177 ? -19.577 3.304 37.464 1.00 92.69 177 HIS A N 1
ATOM 1428 C CA . HIS A 1 177 ? -19.336 4.499 38.271 1.00 92.69 177 HIS A CA 1
ATOM 1429 C C . HIS A 1 177 ? -19.315 5.796 37.474 1.00 92.69 177 HIS A C 1
ATOM 1431 O O . HIS A 1 177 ? -19.632 6.836 38.051 1.00 92.69 177 HIS A O 1
ATOM 1437 N N . TYR A 1 178 ? -18.918 5.760 36.201 1.00 92.81 178 TYR A N 1
ATOM 1438 C CA . TYR A 1 178 ? -18.780 6.941 35.349 1.00 92.81 178 TYR A CA 1
ATOM 1439 C C . TYR A 1 178 ? -20.056 7.800 35.278 1.00 92.81 178 TYR A C 1
ATOM 1441 O O . TYR A 1 178 ? -19.928 9.004 35.510 1.00 92.81 178 TYR A O 1
ATOM 1449 N N . PRO A 1 179 ? -21.273 7.241 35.081 1.00 91.81 179 PRO A N 1
ATOM 1450 C CA . PRO A 1 179 ? -22.499 8.041 34.978 1.00 91.81 179 PRO A CA 1
ATOM 1451 C C . PRO A 1 179 ? -22.807 8.877 36.228 1.00 91.81 179 PRO A C 1
ATOM 1453 O O . PRO A 1 179 ? -23.371 9.963 36.133 1.00 91.81 179 PRO A O 1
ATOM 1456 N N . ALA A 1 180 ? -22.410 8.393 37.408 1.00 89.69 180 ALA A N 1
ATOM 1457 C CA . ALA A 1 180 ? -22.626 9.082 38.678 1.00 89.69 180 ALA A CA 1
ATOM 1458 C C . ALA A 1 180 ? -21.504 10.081 39.032 1.00 89.69 180 ALA A C 1
ATOM 1460 O O . ALA A 1 180 ? -21.595 10.794 40.037 1.00 89.69 180 ALA A O 1
ATOM 1461 N N . MET A 1 181 ? -20.411 10.140 38.260 1.00 88.94 181 MET A N 1
ATOM 1462 C CA . MET A 1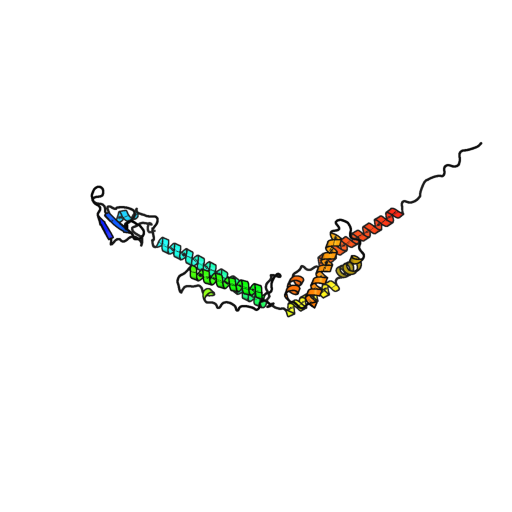 181 ? -19.306 11.058 38.540 1.00 88.94 181 MET A CA 1
ATOM 1463 C C . MET A 1 181 ? -19.609 12.471 38.041 1.00 88.94 181 MET A C 1
ATOM 1465 O O . MET A 1 181 ? -19.961 12.690 36.888 1.00 88.94 181 MET A O 1
ATOM 1469 N N . LYS A 1 182 ? -19.361 13.475 38.887 1.00 87.12 182 LYS A N 1
ATOM 1470 C CA . LYS A 1 182 ? -19.403 14.882 38.464 1.00 87.12 182 LYS A CA 1
ATOM 1471 C C . LYS A 1 182 ? -18.114 15.261 37.730 1.00 87.12 182 LYS A C 1
ATOM 1473 O O . LYS A 1 182 ? -17.026 15.196 38.321 1.00 87.12 182 LYS A O 1
ATOM 1478 N N . LYS A 1 183 ? -18.246 15.713 36.477 1.00 89.88 183 LYS A N 1
ATOM 1479 C CA . LYS A 1 183 ? -17.148 16.302 35.693 1.00 89.88 183 LYS A CA 1
ATOM 1480 C C . LYS A 1 183 ? -16.600 17.544 36.404 1.00 89.88 183 LYS A C 1
ATOM 1482 O O . LYS A 1 183 ? -17.360 18.432 36.782 1.00 89.88 183 LYS A O 1
ATOM 1487 N N . ARG A 1 184 ? -15.277 17.619 36.585 1.00 86.56 184 ARG A N 1
ATOM 1488 C CA . ARG A 1 184 ? -14.590 18.840 37.050 1.00 86.56 184 ARG A CA 1
ATOM 1489 C C . ARG A 1 184 ? -14.101 19.677 35.865 1.00 86.56 184 ARG A C 1
ATOM 1491 O O . ARG A 1 184 ? -14.032 19.203 34.732 1.00 86.56 184 ARG A O 1
ATOM 1498 N N . LYS A 1 185 ? -13.719 20.929 36.131 1.00 89.81 185 LYS A N 1
ATOM 1499 C CA . LYS A 1 185 ? -13.031 21.769 35.140 1.00 89.81 185 LYS A CA 1
ATOM 1500 C C . LYS A 1 185 ? -11.694 21.114 34.756 1.00 89.81 185 LYS A C 1
ATOM 1502 O O . LYS A 1 185 ? -10.932 20.742 35.644 1.00 89.81 185 LYS A O 1
ATOM 1507 N N . ASN A 1 186 ? -11.428 20.987 33.454 1.00 87.50 186 ASN A N 1
ATOM 1508 C CA . ASN A 1 186 ? -10.200 20.408 32.875 1.00 87.50 186 ASN A CA 1
ATOM 1509 C C . ASN A 1 186 ? -9.881 18.969 33.338 1.00 87.50 186 ASN A C 1
ATOM 1511 O O . ASN A 1 186 ? -8.725 18.596 33.541 1.00 87.50 186 ASN A O 1
ATOM 1515 N N . ASP A 1 187 ? -10.919 18.156 33.514 1.00 90.12 187 ASP A N 1
ATOM 1516 C CA . ASP A 1 187 ? -10.843 16.803 34.063 1.00 90.12 187 ASP A CA 1
ATOM 1517 C C . ASP A 1 187 ? -10.481 15.757 32.999 1.00 90.12 187 ASP A C 1
ATOM 1519 O O . ASP A 1 187 ? -11.343 15.066 32.449 1.00 90.12 187 ASP A O 1
ATOM 1523 N N . LYS A 1 188 ? -9.180 15.655 32.703 1.00 91.62 188 LYS A N 1
ATOM 1524 C CA . LYS A 1 188 ? -8.654 14.744 31.674 1.00 91.62 188 LYS A CA 1
ATOM 1525 C C . LYS A 1 188 ? -8.992 13.277 31.947 1.00 91.62 188 LYS A C 1
ATOM 1527 O O . LYS A 1 188 ? -9.237 12.538 30.999 1.00 91.62 188 LYS A O 1
ATOM 1532 N N . ASP A 1 189 ? -9.028 12.854 33.211 1.00 90.62 189 ASP A N 1
ATOM 1533 C CA . ASP A 1 189 ? -9.339 11.465 33.566 1.00 90.62 189 ASP A CA 1
ATOM 1534 C C . ASP A 1 189 ? -10.820 11.140 33.324 1.00 90.62 189 ASP A C 1
ATOM 1536 O O . ASP A 1 189 ? -11.132 10.072 32.799 1.00 90.62 189 ASP A O 1
ATOM 1540 N N . TYR A 1 190 ? -11.733 12.073 33.629 1.00 92.50 190 TYR A N 1
ATOM 1541 C CA . TYR A 1 190 ? -13.151 11.926 33.281 1.00 92.50 190 TYR A CA 1
ATOM 1542 C C . TYR A 1 190 ? -13.357 11.880 31.760 1.00 92.50 190 TYR A C 1
ATOM 1544 O O . TYR A 1 190 ? -14.101 11.045 31.249 1.00 92.50 190 TYR A O 1
ATOM 1552 N N . GLU A 1 191 ? -12.684 12.753 31.009 1.00 94.00 191 GLU A N 1
ATOM 1553 C CA . GLU A 1 191 ? -12.764 12.747 29.542 1.00 94.00 191 GLU A CA 1
ATOM 1554 C C . GLU A 1 191 ? -12.187 11.464 28.940 1.00 94.00 191 GLU A C 1
ATOM 1556 O O . GLU A 1 191 ? -12.752 10.922 27.990 1.00 94.00 191 GLU A O 1
ATOM 1561 N N . ASN A 1 192 ? -11.100 10.944 29.511 1.00 94.44 192 ASN A N 1
ATOM 1562 C CA . ASN A 1 192 ? -10.521 9.671 29.104 1.00 94.44 192 ASN A CA 1
ATOM 1563 C C . ASN A 1 192 ? -11.478 8.497 29.360 1.00 94.44 192 ASN A C 1
ATOM 1565 O O . ASN A 1 192 ? -11.665 7.678 28.466 1.00 94.44 192 ASN A O 1
ATOM 1569 N N . ALA A 1 193 ? -12.139 8.445 30.522 1.00 95.12 193 ALA A N 1
ATOM 1570 C CA . ALA A 1 193 ? -13.148 7.421 30.808 1.00 95.12 193 ALA A CA 1
ATOM 1571 C C . ALA A 1 193 ? -14.297 7.448 29.790 1.00 95.12 193 ALA A C 1
ATOM 1573 O O . ALA A 1 193 ? -14.661 6.407 29.249 1.00 95.12 193 ALA A O 1
ATOM 1574 N N . GLY A 1 194 ? -14.811 8.639 29.461 1.00 95.31 194 GLY A N 1
ATOM 1575 C CA . GLY A 1 194 ? -15.850 8.792 28.439 1.00 95.31 194 GLY A CA 1
ATOM 1576 C C . GLY A 1 194 ? -15.404 8.298 27.059 1.00 95.31 194 GLY A C 1
ATOM 1577 O O . GLY A 1 194 ? -16.152 7.593 26.386 1.00 95.31 194 GLY A O 1
ATOM 1578 N N . LYS A 1 195 ? -14.162 8.601 26.654 1.00 94.81 195 LYS A N 1
ATOM 1579 C CA . LYS A 1 195 ? -13.584 8.096 25.396 1.00 94.81 195 LYS A CA 1
ATOM 1580 C C . LYS A 1 195 ? -13.487 6.572 25.386 1.00 94.81 195 LYS A C 1
ATOM 1582 O O . LYS A 1 195 ? -13.900 5.957 24.412 1.00 94.81 195 LYS A O 1
ATOM 1587 N N . LEU A 1 196 ? -12.993 5.969 26.467 1.00 95.06 196 LEU A N 1
ATOM 1588 C CA . LEU A 1 196 ? -12.860 4.516 26.591 1.00 95.06 196 LEU A CA 1
ATOM 1589 C C . LEU A 1 196 ? -14.220 3.804 26.506 1.00 95.06 196 LEU A C 1
ATOM 1591 O O . LEU A 1 196 ? -14.364 2.860 25.734 1.00 95.06 196 LEU A O 1
ATOM 1595 N N . LEU A 1 197 ? -15.235 4.297 27.224 1.00 95.50 197 LEU A N 1
ATOM 1596 C CA . LEU A 1 197 ? -16.601 3.761 27.153 1.00 95.50 197 LEU A CA 1
ATOM 1597 C C . LEU A 1 197 ? -17.219 3.939 25.757 1.00 95.50 197 LEU A C 1
ATOM 1599 O O . LEU A 1 197 ? -17.899 3.041 25.253 1.00 95.50 197 LEU A O 1
ATOM 1603 N N . SER A 1 198 ? -16.947 5.076 25.110 1.00 94.69 198 SER A N 1
ATOM 1604 C CA . SER A 1 198 ? -17.376 5.333 23.735 1.00 94.69 198 SER A CA 1
ATOM 1605 C C . SER A 1 198 ? -16.733 4.366 22.742 1.00 94.69 198 SER A C 1
ATOM 1607 O O . SER A 1 198 ? -17.424 3.937 21.825 1.00 94.69 198 SER A O 1
ATOM 1609 N N . CYS A 1 199 ? -15.457 3.999 22.903 1.00 93.06 199 CYS A N 1
ATOM 1610 C CA . CYS A 1 199 ? -14.805 3.016 22.031 1.00 93.06 199 CYS A CA 1
ATOM 1611 C C . CYS A 1 199 ? -15.503 1.651 22.107 1.00 93.06 199 CYS A C 1
ATOM 1613 O O . CYS A 1 199 ? -15.845 1.083 21.076 1.00 93.06 199 CYS A O 1
ATOM 1615 N N . VAL A 1 200 ? -15.791 1.156 23.316 1.00 94.25 200 VAL A N 1
ATOM 1616 C CA . VAL A 1 200 ? -16.484 -0.137 23.482 1.00 94.25 200 VAL A CA 1
ATOM 1617 C C . VAL A 1 200 ? -17.900 -0.090 22.899 1.00 94.25 200 VAL A C 1
ATOM 1619 O O . VAL A 1 200 ? -18.343 -1.038 22.255 1.00 94.25 200 VAL A O 1
ATOM 1622 N N . SER A 1 201 ? -18.596 1.037 23.063 1.00 94.00 201 SER A N 1
ATOM 1623 C CA . SER A 1 201 ? -19.932 1.236 22.486 1.00 94.00 201 SER A CA 1
ATOM 1624 C C . SER A 1 201 ? -19.904 1.309 20.953 1.00 94.00 201 SER A C 1
ATOM 1626 O O . SER A 1 201 ? -20.809 0.800 20.296 1.00 94.00 201 SER A O 1
ATOM 1628 N N . GLN A 1 202 ? -18.868 1.923 20.370 1.00 94.00 202 GLN A N 1
ATOM 1629 C CA . GLN A 1 202 ? -18.668 1.983 18.918 1.00 94.00 202 GLN A CA 1
ATOM 1630 C C . GLN A 1 202 ? -18.365 0.604 18.332 1.00 94.00 202 GLN A C 1
ATOM 1632 O O . GLN A 1 202 ? -18.957 0.259 17.312 1.00 94.00 202 GLN A O 1
ATOM 1637 N N . LEU A 1 203 ? -17.524 -0.196 18.997 1.00 94.44 203 LEU A N 1
ATOM 1638 C CA . LEU A 1 203 ? -17.268 -1.584 18.610 1.00 94.44 203 LEU A CA 1
ATOM 1639 C C . LEU A 1 203 ? -18.564 -2.404 18.608 1.00 94.44 203 LEU A C 1
ATOM 1641 O O . LEU A 1 203 ? -18.869 -3.049 17.610 1.00 94.44 203 LEU A O 1
ATOM 1645 N N . LYS A 1 204 ? -19.372 -2.303 19.672 1.00 95.25 204 LYS A N 1
ATOM 1646 C CA . LYS A 1 204 ? -20.678 -2.972 19.743 1.00 95.25 204 LYS A CA 1
ATOM 1647 C C . LYS A 1 204 ? -21.585 -2.576 18.576 1.00 95.25 204 LYS A C 1
ATOM 1649 O O . LYS A 1 204 ? -22.115 -3.440 17.888 1.00 95.25 204 LYS A O 1
ATOM 1654 N N . LYS A 1 205 ? -21.716 -1.272 18.315 1.00 95.38 205 LYS A N 1
ATOM 1655 C CA . LYS A 1 205 ? -22.530 -0.759 17.207 1.00 95.38 205 LYS A CA 1
ATOM 1656 C C . LYS A 1 205 ? -22.035 -1.267 15.849 1.00 95.38 205 LYS A C 1
ATOM 1658 O O . LYS A 1 205 ? -22.849 -1.609 15.000 1.00 95.38 205 LYS A O 1
ATOM 1663 N N . ALA A 1 206 ? -20.719 -1.315 15.638 1.00 94.31 206 ALA A N 1
ATOM 1664 C CA . ALA A 1 206 ? -20.135 -1.840 14.408 1.00 94.31 206 ALA A CA 1
ATOM 1665 C C . ALA A 1 206 ? -20.452 -3.334 14.213 1.00 94.31 206 ALA A C 1
ATOM 1667 O O . ALA A 1 206 ? -20.793 -3.733 13.102 1.00 94.31 206 ALA A O 1
ATOM 1668 N N . ILE A 1 207 ? -20.400 -4.134 15.284 1.00 94.50 207 ILE A N 1
ATOM 1669 C CA . ILE A 1 207 ? -20.790 -5.553 15.263 1.00 94.50 207 ILE A CA 1
ATOM 1670 C C . ILE A 1 207 ? -22.279 -5.696 14.918 1.00 94.50 207 ILE A C 1
ATOM 1672 O O . ILE A 1 207 ? -22.619 -6.436 14.000 1.00 94.50 207 ILE A O 1
ATOM 1676 N N . GLU A 1 208 ? -23.160 -4.940 15.581 1.00 94.88 208 GLU A N 1
ATOM 1677 C CA . GLU A 1 208 ? -24.615 -4.971 15.345 1.00 94.88 208 GLU A CA 1
ATOM 1678 C C . GLU A 1 208 ? -25.001 -4.565 13.914 1.00 94.88 208 GLU A C 1
ATOM 1680 O O . GLU A 1 208 ? -25.940 -5.112 13.342 1.00 94.88 208 GLU A O 1
ATOM 1685 N N . GLN A 1 209 ? -24.277 -3.611 13.322 1.00 93.31 209 GLN A N 1
ATOM 1686 C CA . GLN A 1 209 ? -24.480 -3.199 11.931 1.00 93.31 209 GLN A CA 1
ATOM 1687 C C . GLN A 1 209 ? -24.004 -4.257 10.924 1.00 93.31 209 GLN A C 1
ATOM 1689 O O . GLN A 1 209 ? -24.444 -4.242 9.777 1.00 93.31 209 GLN A O 1
ATOM 1694 N N . GLY A 1 210 ? -23.094 -5.152 11.318 1.00 88.38 210 GLY A N 1
ATOM 1695 C CA . GLY A 1 210 ? -22.569 -6.228 10.474 1.00 88.38 210 GLY A CA 1
ATOM 1696 C C . GLY A 1 210 ? -21.673 -5.773 9.314 1.00 88.38 210 GLY A C 1
ATOM 1697 O O . GLY A 1 210 ? -21.176 -6.612 8.557 1.00 88.38 210 GLY A O 1
ATOM 1698 N N . GLU A 1 211 ? -21.438 -4.467 9.164 1.00 88.62 211 GLU A N 1
ATOM 1699 C CA . GLU A 1 211 ? -20.589 -3.907 8.116 1.00 88.62 211 GLU A CA 1
ATOM 1700 C C . GLU A 1 211 ? -19.102 -4.126 8.427 1.00 88.62 211 GLU A C 1
ATOM 1702 O O . GLU A 1 211 ? -18.584 -3.731 9.474 1.00 88.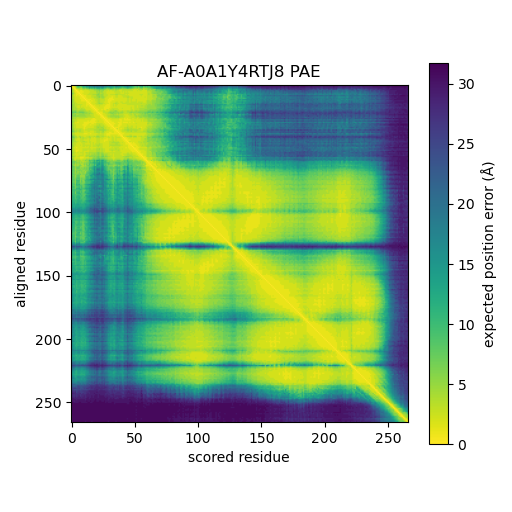62 211 GLU A O 1
ATOM 1707 N N . ALA A 1 212 ? -18.371 -4.705 7.473 1.00 90.12 212 ALA A N 1
ATOM 1708 C CA . ALA A 1 212 ? -16.988 -5.118 7.697 1.00 90.12 212 ALA A CA 1
ATOM 1709 C C . ALA A 1 212 ? -16.010 -3.944 7.914 1.00 90.12 212 ALA A C 1
ATOM 1711 O O . ALA A 1 212 ? -15.075 -4.058 8.701 1.00 90.12 212 ALA A O 1
ATOM 1712 N N . LEU A 1 213 ? -16.206 -2.798 7.247 1.00 92.38 213 LEU A N 1
ATOM 1713 C CA . LEU A 1 213 ? -15.282 -1.660 7.347 1.00 92.38 213 LEU A CA 1
ATOM 1714 C C . LEU A 1 213 ? -15.320 -0.961 8.724 1.00 92.38 213 LEU A C 1
ATOM 1716 O O . LEU A 1 213 ? -14.245 -0.712 9.279 1.00 92.38 213 LEU A O 1
ATOM 1720 N N . PRO A 1 214 ? -16.492 -0.638 9.309 1.00 93.00 214 PRO A N 1
ATOM 1721 C CA . PRO A 1 214 ? -16.573 -0.198 10.700 1.00 93.00 214 PRO A CA 1
ATOM 1722 C C . PRO A 1 214 ? -15.919 -1.183 11.670 1.00 93.00 214 PRO A C 1
ATOM 1724 O O . PRO A 1 214 ? -15.116 -0.760 12.497 1.00 93.00 214 PRO A O 1
ATOM 1727 N N . ILE A 1 215 ? -16.174 -2.487 11.521 1.00 92.88 215 ILE A N 1
ATOM 1728 C CA . ILE A 1 215 ? -15.562 -3.511 12.377 1.00 92.88 215 ILE A CA 1
ATOM 1729 C C . ILE A 1 215 ? -14.037 -3.457 12.265 1.00 92.88 215 ILE A C 1
ATOM 1731 O O . ILE A 1 215 ? -13.358 -3.314 13.280 1.00 92.88 215 ILE A O 1
ATOM 1735 N N . LYS A 1 216 ? -13.497 -3.459 11.039 1.00 92.31 216 LYS A N 1
ATOM 1736 C CA . LYS A 1 216 ? -12.058 -3.336 10.766 1.00 92.31 216 LYS A CA 1
ATOM 1737 C C . LYS A 1 216 ? -11.428 -2.136 11.478 1.00 92.31 216 LYS A C 1
ATOM 1739 O O . LYS A 1 216 ? -10.347 -2.249 12.055 1.00 92.31 216 LYS A O 1
ATOM 1744 N N . LYS A 1 217 ? -12.102 -0.981 11.441 1.00 91.00 217 LYS A N 1
ATOM 1745 C CA . LYS A 1 217 ? -11.655 0.245 12.119 1.00 91.00 217 LYS A CA 1
ATOM 1746 C C . LYS A 1 217 ? -11.605 0.078 13.628 1.00 91.00 217 LYS A C 1
ATOM 1748 O O . LYS A 1 217 ? -10.657 0.559 14.238 1.00 91.00 217 LYS A O 1
ATOM 1753 N N . GLU A 1 218 ? -12.613 -0.551 14.221 1.00 90.56 218 GLU A N 1
ATOM 1754 C CA . GLU A 1 218 ? -12.701 -0.695 15.672 1.00 90.56 218 GLU A CA 1
ATOM 1755 C C . GLU A 1 218 ? -11.739 -1.761 16.213 1.00 90.56 218 GLU A C 1
ATOM 1757 O O . GLU A 1 218 ? -11.062 -1.489 17.200 1.00 90.56 218 GLU A O 1
ATOM 1762 N N . ILE A 1 219 ? -11.578 -2.914 15.550 1.00 88.62 219 ILE A N 1
ATOM 1763 C CA . ILE A 1 219 ? -10.675 -3.982 16.028 1.00 88.62 219 ILE A CA 1
ATOM 1764 C C . ILE A 1 219 ? -9.192 -3.604 15.965 1.00 88.62 219 ILE A C 1
ATOM 1766 O O . ILE A 1 219 ? -8.386 -4.124 16.729 1.00 88.62 219 ILE A O 1
ATOM 1770 N N . GLN A 1 220 ? -8.810 -2.711 15.046 1.00 82.56 220 GLN A N 1
ATOM 1771 C CA . GLN A 1 220 ? -7.421 -2.271 14.923 1.00 82.56 220 GLN A CA 1
ATOM 1772 C C . GLN A 1 220 ? -7.085 -1.142 15.909 1.00 82.56 220 GLN A C 1
ATOM 1774 O O . GLN A 1 220 ? -5.915 -0.776 16.072 1.00 82.56 220 GLN A O 1
ATOM 1779 N N . LYS A 1 221 ? -8.092 -0.572 16.588 1.00 75.31 221 LYS A N 1
ATOM 1780 C CA . LYS A 1 221 ? -7.836 0.313 17.724 1.00 75.31 221 LYS A CA 1
ATOM 1781 C C . LYS A 1 221 ? -7.242 -0.536 18.850 1.00 75.31 221 LYS A C 1
ATOM 1783 O O . LYS A 1 221 ? -7.700 -1.631 19.137 1.00 75.31 221 LYS A O 1
ATOM 1788 N N . ARG A 1 222 ? -6.169 -0.000 19.434 1.00 69.56 222 ARG A N 1
ATOM 1789 C CA . ARG A 1 222 ? -5.314 -0.594 20.478 1.00 69.56 222 ARG A CA 1
ATOM 1790 C C . ARG A 1 222 ? -6.096 -1.403 21.517 1.00 69.56 222 ARG A C 1
ATOM 1792 O O . ARG A 1 222 ? -7.176 -0.982 21.916 1.00 69.56 222 ARG A O 1
ATOM 1799 N N . ASP A 1 223 ? -5.461 -2.440 22.064 1.00 84.44 223 ASP A N 1
ATOM 1800 C CA . ASP A 1 223 ? -5.937 -3.109 23.277 1.00 84.44 223 ASP A CA 1
ATOM 1801 C C . ASP A 1 223 ? -6.178 -2.086 24.405 1.00 84.44 223 ASP A C 1
ATOM 1803 O O . ASP A 1 223 ? -5.266 -1.383 24.857 1.00 84.44 223 ASP A O 1
ATOM 1807 N N . LEU A 1 224 ? -7.441 -1.977 24.827 1.00 91.62 224 LEU A N 1
ATOM 1808 C CA . LEU A 1 224 ? -7.895 -1.022 25.831 1.00 91.62 224 LEU A CA 1
ATOM 1809 C C . LEU A 1 224 ? -7.726 -1.531 27.266 1.00 91.62 224 LEU A C 1
ATOM 1811 O O . LEU A 1 224 ? -7.899 -0.740 28.191 1.00 91.62 224 LEU A O 1
ATOM 1815 N N . THR A 1 225 ? -7.342 -2.793 27.476 1.00 92.25 225 THR A N 1
ATOM 1816 C CA . THR A 1 225 ? -7.251 -3.435 28.800 1.00 92.25 225 THR A CA 1
ATOM 1817 C C . THR A 1 225 ? -6.417 -2.611 29.783 1.00 92.25 225 THR A C 1
ATOM 1819 O O . THR A 1 225 ? -6.895 -2.204 30.844 1.00 92.25 225 THR A O 1
ATOM 1822 N N . MET A 1 226 ? -5.186 -2.262 29.396 1.00 93.81 226 MET A N 1
ATOM 1823 C CA . MET A 1 226 ? -4.307 -1.426 30.222 1.00 93.81 226 MET A CA 1
ATOM 1824 C C . MET A 1 226 ? -4.858 -0.001 30.395 1.00 93.81 226 MET A C 1
ATOM 1826 O O . MET A 1 226 ? -4.693 0.627 31.443 1.00 93.81 226 MET A O 1
ATOM 1830 N N . ALA A 1 227 ? -5.540 0.529 29.377 1.00 94.19 227 ALA A N 1
ATOM 1831 C CA . ALA A 1 227 ? -6.128 1.860 29.443 1.00 94.19 227 ALA A CA 1
ATOM 1832 C C . ALA A 1 227 ? -7.297 1.921 30.441 1.00 94.19 227 ALA A C 1
ATOM 1834 O O . ALA A 1 227 ? -7.399 2.905 31.181 1.00 94.19 227 ALA A O 1
ATOM 1835 N N . PHE A 1 228 ? -8.130 0.874 30.517 1.00 96.38 228 PHE A N 1
ATOM 1836 C CA . PHE A 1 228 ? -9.168 0.742 31.543 1.00 96.38 228 PHE A CA 1
ATOM 1837 C C . PHE A 1 228 ? -8.548 0.738 32.938 1.00 96.38 228 PHE A C 1
ATOM 1839 O O . PHE A 1 228 ? -8.944 1.548 33.779 1.00 96.38 228 PHE A O 1
ATOM 1846 N N . HIS A 1 229 ? -7.518 -0.085 33.148 1.00 96.19 229 HIS A N 1
ATOM 1847 C CA . HIS A 1 229 ? -6.829 -0.207 34.430 1.00 96.19 229 HIS A CA 1
ATOM 1848 C C . HIS A 1 229 ? -6.266 1.126 34.939 1.00 96.19 229 HIS A C 1
ATOM 1850 O O . HIS A 1 229 ? -6.545 1.573 36.060 1.00 96.19 229 HIS A O 1
ATOM 1856 N N . LEU A 1 230 ? -5.505 1.815 34.084 1.00 95.38 230 LEU A N 1
ATOM 1857 C CA . LEU A 1 230 ? -4.914 3.109 34.419 1.00 95.38 230 LEU A CA 1
ATOM 1858 C C . LEU A 1 230 ? -5.991 4.164 34.689 1.00 95.38 230 LEU A C 1
ATOM 1860 O O . LEU A 1 230 ? -5.864 4.959 35.623 1.00 95.38 230 LEU A O 1
ATOM 1864 N N . CYS A 1 231 ? -7.061 4.173 33.891 1.00 95.38 231 CYS A N 1
ATOM 1865 C CA . CYS A 1 231 ? -8.151 5.125 34.057 1.00 95.38 231 CYS A CA 1
ATOM 1866 C C . CYS A 1 231 ? -8.909 4.894 35.371 1.00 95.38 231 CYS A C 1
ATOM 1868 O O . CYS A 1 231 ? -9.111 5.845 36.134 1.00 95.38 231 CYS A O 1
ATOM 1870 N N . ARG A 1 232 ? -9.251 3.639 35.683 1.00 95.75 232 ARG A N 1
ATOM 1871 C CA . ARG A 1 232 ? -9.877 3.260 36.953 1.00 95.75 232 ARG A CA 1
ATOM 1872 C C . ARG A 1 232 ? -9.022 3.692 38.135 1.00 95.75 232 ARG A C 1
ATOM 1874 O O . ARG A 1 232 ? -9.520 4.387 39.017 1.00 95.75 232 ARG A O 1
ATOM 1881 N N . THR A 1 233 ? -7.738 3.339 38.139 1.00 94.69 233 THR A N 1
ATOM 1882 C CA . THR A 1 233 ? -6.828 3.615 39.263 1.00 94.69 233 THR A CA 1
ATOM 1883 C C . THR A 1 233 ? -6.755 5.110 39.588 1.00 94.69 233 THR A C 1
ATOM 1885 O O . THR A 1 233 ? -6.802 5.514 40.758 1.00 94.69 233 THR A O 1
ATOM 1888 N N . ARG A 1 234 ? -6.708 5.965 38.558 1.00 93.25 234 ARG A N 1
ATOM 1889 C CA . ARG A 1 234 ? -6.707 7.429 38.721 1.00 93.25 234 ARG A CA 1
ATOM 1890 C C . ARG A 1 234 ? -8.032 7.949 39.280 1.00 93.25 234 ARG A C 1
ATOM 1892 O O . ARG A 1 234 ? -8.039 8.747 40.222 1.00 93.25 234 ARG A O 1
ATOM 1899 N N . LEU A 1 235 ? -9.158 7.461 38.759 1.00 91.56 235 LEU A N 1
ATOM 1900 C CA . LEU A 1 235 ? -10.490 7.869 39.216 1.00 91.56 235 LEU A CA 1
ATOM 1901 C C . LEU A 1 235 ? -10.815 7.372 40.635 1.00 91.56 235 LEU A C 1
ATOM 1903 O O . LEU A 1 235 ? -11.408 8.113 41.426 1.00 91.56 235 LEU A O 1
ATOM 1907 N N . GLU A 1 236 ? -10.390 6.165 41.006 1.00 89.81 236 GLU A N 1
ATOM 1908 C CA . GLU A 1 236 ? -10.511 5.647 42.372 1.00 89.81 236 GLU A CA 1
ATOM 1909 C C . GLU A 1 236 ? -9.675 6.458 43.365 1.00 89.81 236 GLU A C 1
ATOM 1911 O O . GLU A 1 236 ? -10.172 6.847 44.427 1.00 89.81 236 GLU A O 1
ATOM 1916 N N . SER A 1 237 ? -8.426 6.771 43.012 1.00 86.25 237 SER A N 1
ATOM 1917 C CA . SER A 1 237 ? -7.538 7.589 43.848 1.00 86.25 237 SER A CA 1
ATOM 1918 C C . SER A 1 237 ? -8.144 8.964 44.127 1.00 86.25 237 SER A C 1
ATOM 1920 O O . SER A 1 237 ? -8.152 9.440 45.266 1.00 86.25 237 SER A O 1
ATOM 1922 N N . ARG A 1 238 ? -8.774 9.567 43.115 1.00 81.69 238 ARG A N 1
ATOM 1923 C CA . ARG A 1 238 ? -9.541 10.806 43.264 1.00 81.69 238 ARG A CA 1
ATOM 1924 C C . ARG A 1 238 ? -10.738 10.654 44.206 1.00 81.69 238 ARG A C 1
ATOM 1926 O O . ARG A 1 238 ? -10.969 11.550 45.021 1.00 81.69 238 ARG A O 1
ATOM 1933 N N . LYS A 1 239 ? -11.511 9.565 44.110 1.00 75.56 239 LYS A N 1
ATOM 1934 C CA . LYS A 1 239 ? -12.633 9.300 45.033 1.00 75.56 239 LYS A CA 1
ATOM 1935 C C . LYS A 1 239 ? -12.144 9.193 46.479 1.00 75.56 239 LYS A C 1
ATOM 1937 O O . LYS A 1 239 ? -12.730 9.821 47.361 1.00 75.56 239 LYS A O 1
ATOM 1942 N N . LYS A 1 240 ? -11.044 8.469 46.713 1.00 78.38 240 LYS A N 1
ATOM 1943 C CA . LYS A 1 240 ? -10.420 8.329 48.040 1.00 78.38 240 LYS A CA 1
ATOM 1944 C C . LYS A 1 240 ? -9.941 9.679 48.589 1.00 78.38 240 LYS A C 1
ATOM 1946 O O . LYS A 1 240 ? -10.222 9.996 49.743 1.00 78.38 240 LYS A O 1
ATOM 1951 N N . ALA A 1 241 ? -9.291 10.503 47.765 1.00 72.56 241 ALA A N 1
ATOM 1952 C CA . ALA A 1 241 ? -8.846 11.843 48.157 1.00 72.56 241 ALA A CA 1
ATOM 1953 C C . ALA A 1 241 ? -10.017 12.772 48.523 1.00 72.56 241 ALA A C 1
ATOM 1955 O O . ALA A 1 241 ? -9.948 13.506 49.508 1.00 72.56 241 ALA A O 1
ATOM 1956 N N . ASN A 1 242 ? -11.118 12.706 47.770 1.00 67.81 242 ASN A N 1
ATOM 1957 C CA . ASN A 1 242 ? -12.331 13.453 48.093 1.00 67.81 242 ASN A CA 1
ATOM 1958 C C . ASN A 1 242 ? -12.939 13.024 49.428 1.00 67.81 242 ASN A C 1
ATOM 1960 O O . ASN A 1 242 ? -13.286 13.891 50.225 1.00 67.81 242 ASN A O 1
ATOM 1964 N N . ARG A 1 243 ? -13.024 11.711 49.681 1.00 69.44 243 ARG A N 1
ATOM 1965 C CA . ARG A 1 243 ? -13.562 11.177 50.938 1.00 69.44 243 ARG A CA 1
ATOM 1966 C C . ARG A 1 243 ? -12.728 11.625 52.143 1.00 69.44 243 ARG A C 1
ATOM 1968 O O . ARG A 1 243 ? -13.303 12.060 53.133 1.00 69.44 243 ARG A O 1
ATOM 1975 N N . LYS A 1 244 ? -11.392 11.608 52.026 1.00 64.50 244 LYS A N 1
ATOM 1976 C CA . LYS A 1 244 ? -10.479 12.116 53.067 1.00 64.50 244 LYS A CA 1
ATOM 1977 C C . LYS A 1 244 ? -10.652 13.618 53.336 1.00 64.50 244 LYS A C 1
ATOM 1979 O O . LYS A 1 244 ? -10.603 14.034 54.487 1.00 64.50 244 LYS A O 1
ATOM 1984 N N . ARG A 1 245 ? -10.880 14.438 52.301 1.00 61.91 245 ARG A N 1
ATOM 1985 C CA . ARG A 1 245 ? -11.161 15.877 52.477 1.00 61.91 245 ARG A CA 1
ATOM 1986 C C . ARG A 1 245 ? -12.495 16.135 53.175 1.00 61.91 245 ARG A C 1
ATOM 1988 O O . ARG A 1 245 ? -12.552 16.997 54.041 1.00 61.91 245 ARG A O 1
ATOM 1995 N N . THR A 1 246 ? -13.546 15.390 52.833 1.00 64.19 246 THR A N 1
ATOM 1996 C CA . THR A 1 246 ? -14.856 15.543 53.488 1.00 64.19 246 THR A CA 1
ATOM 1997 C C . THR A 1 246 ? -14.835 15.123 54.958 1.00 64.19 246 THR A C 1
ATOM 1999 O O . THR A 1 246 ? -15.506 15.759 55.761 1.00 64.19 246 THR A O 1
ATOM 2002 N N . THR A 1 247 ? -14.040 14.110 55.326 1.00 60.16 247 THR A N 1
ATOM 2003 C CA . THR A 1 247 ? -13.881 13.687 56.730 1.00 60.16 247 THR A CA 1
ATOM 2004 C C . THR A 1 247 ? -12.981 14.630 57.533 1.00 60.16 247 THR A C 1
ATOM 2006 O O . THR A 1 247 ? -13.248 14.868 58.698 1.00 60.16 247 THR A O 1
ATOM 2009 N N . ALA A 1 248 ? -11.944 15.219 56.924 1.00 57.31 248 ALA A N 1
ATOM 2010 C CA . ALA A 1 248 ? -11.084 16.191 57.612 1.00 57.31 248 ALA A CA 1
ATOM 2011 C C . ALA A 1 248 ? -11.779 17.546 57.857 1.00 57.31 248 ALA A C 1
ATOM 2013 O O . ALA A 1 248 ? -11.492 18.213 58.841 1.00 57.31 248 ALA A O 1
ATOM 2014 N N . GLY A 1 249 ? -12.708 17.953 56.983 1.00 47.81 249 GLY A N 1
ATOM 2015 C CA . GLY A 1 249 ? -13.493 19.183 57.161 1.00 47.81 249 GLY A CA 1
ATOM 2016 C C . GLY A 1 249 ? -14.655 19.069 58.155 1.00 47.81 249 GLY A C 1
ATOM 2017 O O . GLY A 1 249 ? -15.282 20.077 58.456 1.00 47.81 249 GLY A O 1
ATOM 2018 N N . THR A 1 250 ? -14.964 17.865 58.647 1.00 49.91 250 THR A N 1
ATOM 2019 C CA . THR A 1 250 ? -16.002 17.637 59.669 1.00 49.91 250 THR A CA 1
ATOM 2020 C C . THR A 1 250 ? -15.438 17.549 61.091 1.00 49.91 250 THR A C 1
ATOM 2022 O O . THR A 1 250 ? -16.215 17.607 62.035 1.00 49.91 250 THR A O 1
ATOM 2025 N N . ASP A 1 251 ? -14.110 17.495 61.253 1.00 46.91 251 ASP A N 1
ATOM 2026 C CA . ASP A 1 251 ? -13.427 17.343 62.551 1.00 46.91 251 ASP A CA 1
ATOM 2027 C C . ASP A 1 251 ? -12.852 18.669 63.105 1.00 46.91 251 ASP A C 1
ATOM 2029 O O . ASP A 1 251 ? -12.154 18.698 64.113 1.00 46.91 251 ASP A O 1
ATOM 2033 N N . SER A 1 252 ? -13.137 19.806 62.456 1.00 46.72 252 SER A N 1
ATOM 2034 C CA . SER A 1 252 ? -12.689 21.141 62.889 1.00 46.72 252 SER A CA 1
ATOM 2035 C C . SER A 1 252 ? -13.832 21.992 63.459 1.00 46.72 252 SER A C 1
ATOM 2037 O O . SER A 1 252 ? -13.996 23.152 63.076 1.00 46.72 252 SER A O 1
ATOM 2039 N N . GLY A 1 253 ? -14.647 21.417 64.347 1.00 45.25 253 GLY A N 1
ATOM 2040 C CA . GLY A 1 253 ? -15.757 22.105 65.010 1.00 45.25 253 GLY A CA 1
ATOM 2041 C C . GLY A 1 253 ? -15.766 21.890 66.525 1.00 45.25 253 GLY A C 1
ATOM 2042 O O . GLY A 1 253 ? -16.073 20.797 66.978 1.00 45.25 253 GLY A O 1
ATOM 2043 N N . LEU A 1 254 ? -15.517 22.984 67.261 1.00 47.78 254 LEU A N 1
ATOM 2044 C CA . LEU A 1 254 ? -15.737 23.222 68.703 1.00 47.78 254 LEU A CA 1
ATOM 2045 C C . LEU A 1 254 ? -14.638 22.780 69.690 1.00 47.78 254 LEU A C 1
ATOM 2047 O O . LEU A 1 254 ? -14.754 21.781 70.395 1.00 47.78 254 LEU A O 1
ATOM 2051 N N . LYS A 1 255 ? -13.648 23.660 69.892 1.00 42.09 255 LYS A N 1
ATOM 2052 C CA . LYS A 1 255 ? -13.099 23.915 71.233 1.00 42.09 255 LYS A CA 1
ATOM 2053 C C . LYS A 1 255 ? -12.653 25.372 71.362 1.00 42.09 255 LYS A C 1
ATOM 2055 O O . LYS A 1 255 ? -11.687 25.780 70.729 1.00 42.09 255 LYS A O 1
ATOM 2060 N N . GLY A 1 256 ? -13.351 26.115 72.220 1.00 44.16 256 GLY A N 1
ATOM 2061 C CA . GLY A 1 256 ? -12.828 27.330 72.843 1.00 44.16 256 GLY A CA 1
ATOM 2062 C C . GLY A 1 256 ? -13.465 28.646 72.406 1.00 44.16 256 GLY A C 1
ATOM 2063 O O . GLY A 1 256 ? -12.799 29.463 71.786 1.00 44.16 256 GLY A O 1
ATOM 2064 N N . GLN A 1 257 ? -14.701 28.905 72.831 1.00 39.34 257 GLN A N 1
ATOM 2065 C CA . GLN A 1 257 ? -15.078 30.252 73.267 1.00 39.34 257 GLN A CA 1
ATOM 2066 C C . GLN A 1 257 ? -15.717 30.115 74.650 1.00 39.34 257 GLN A C 1
ATOM 2068 O O . GLN A 1 257 ? -16.744 29.462 74.802 1.00 39.34 257 GLN A O 1
ATOM 2073 N N . MET A 1 258 ? -15.010 30.623 75.662 1.00 37.12 258 MET A N 1
ATOM 2074 C CA . MET A 1 258 ? -15.511 30.763 77.026 1.00 37.12 258 MET A CA 1
ATOM 2075 C C . MET A 1 258 ? -16.429 31.982 77.079 1.00 37.12 258 MET A C 1
ATOM 2077 O O . MET A 1 258 ? -16.113 33.017 76.490 1.00 37.12 258 MET A O 1
ATOM 2081 N N . ASP A 1 259 ? -17.551 31.815 77.770 1.00 37.75 259 ASP A N 1
ATOM 2082 C CA . ASP A 1 259 ? -18.602 32.811 77.937 1.00 37.75 259 ASP A CA 1
ATOM 2083 C C . ASP A 1 259 ? -18.123 33.984 78.804 1.00 37.75 259 ASP A C 1
ATOM 2085 O O . ASP A 1 259 ? -17.466 33.794 79.831 1.00 37.75 259 ASP A O 1
ATOM 2089 N N . PHE A 1 260 ? -18.440 35.204 78.377 1.00 41.62 260 PHE A N 1
ATOM 2090 C CA . PHE A 1 260 ? -17.990 36.458 78.987 1.00 41.62 260 PHE A CA 1
ATOM 2091 C C . PHE A 1 260 ? -19.085 37.025 79.904 1.00 41.62 260 PHE A C 1
ATOM 2093 O O . PHE A 1 260 ? -19.529 38.151 79.723 1.00 41.62 260 PHE A O 1
ATOM 2100 N N . GLU A 1 261 ? -19.532 36.255 80.898 1.00 45.44 261 GLU A N 1
ATOM 2101 C CA . GLU A 1 261 ? -20.461 36.738 81.933 1.00 45.44 261 GLU A CA 1
ATOM 2102 C C . GLU A 1 261 ? -20.069 36.259 83.336 1.00 45.44 261 GLU A C 1
ATOM 2104 O O . GLU A 1 261 ? -20.823 35.569 84.008 1.00 45.44 261 GLU A O 1
ATOM 2109 N N . GLN A 1 262 ? -18.889 36.659 83.817 1.00 47.91 262 GLN A N 1
ATOM 2110 C CA . GLN A 1 262 ? -18.617 36.763 85.260 1.00 47.91 262 GLN A CA 1
ATOM 2111 C C . GLN A 1 262 ? -17.667 37.930 85.543 1.00 47.91 262 GLN A C 1
ATOM 2113 O O . GLN A 1 262 ? -16.516 37.739 85.915 1.00 47.91 262 GLN A O 1
ATOM 2118 N N . LEU A 1 263 ? -18.152 39.158 85.360 1.00 44.78 263 LEU A N 1
ATOM 2119 C CA . LEU A 1 263 ? -17.553 40.365 85.939 1.00 44.78 263 LEU A CA 1
ATOM 2120 C C . LEU A 1 263 ? -18.671 41.377 86.231 1.00 44.78 263 LEU A C 1
ATOM 2122 O O . LEU A 1 263 ? -18.934 42.258 85.413 1.00 44.78 263 LEU A O 1
ATOM 2126 N N . LYS A 1 264 ? -19.341 41.241 87.388 1.00 42.59 264 LYS A N 1
ATOM 2127 C CA . LYS A 1 264 ? -19.942 42.358 88.149 1.00 42.59 264 LYS A CA 1
ATOM 2128 C C . LYS A 1 264 ? -20.425 41.928 89.550 1.00 42.59 264 LYS A C 1
ATOM 2130 O O . LYS A 1 264 ? -21.241 41.022 89.647 1.00 42.59 264 LYS A O 1
ATOM 2135 N N . ALA A 1 265 ? -19.974 42.702 90.551 1.00 39.06 265 ALA A N 1
ATOM 2136 C CA . ALA A 1 265 ? -20.361 42.771 91.976 1.00 39.06 265 ALA A CA 1
ATOM 2137 C C . ALA A 1 265 ? -19.978 41.548 92.844 1.00 39.06 265 ALA A C 1
ATOM 2139 O O . ALA A 1 265 ? -20.316 40.426 92.497 1.00 39.06 265 ALA A O 1
ATOM 2140 N N . SER A 1 266 ? -19.257 41.667 93.965 1.00 35.84 266 SER A N 1
ATOM 2141 C CA . SER A 1 266 ? -19.036 42.777 94.911 1.00 35.84 266 SER A CA 1
ATOM 2142 C C . SER A 1 266 ? -17.627 42.761 95.495 1.00 35.84 266 SER A C 1
ATOM 2144 O O . SER A 1 266 ? -17.035 41.663 95.567 1.00 35.84 266 SER A O 1
#

Mean predicted aligned error: 12.22 Å

Sequence (266 aa):
MDKHSCRTCKNANLEKKEELNGRLAGRYRYGCSYRKNGYICGAVTSDDALEFLCCEGYCGAAVIANEKQERDKLLAELDRRMDILFDRWILWKEQGAPGVNATDGEYLNRLRAGLERLRLKMKECSSGEDYPENYYAPLPPKMDVSYMANAEQMKRQAEEIWNAYQENPDYQWLALHYPAMKKRKNDKDYENAGKLLSCVSQLKKAIEQGEALPIKKEIQKRDLTMAFHLCRTRLESRKKANRKRTTAGTDSGLKGQMDFEQLKAS

Foldseek 3Di:
DQAQFLLQAPQWDQVAKDADDDPRHQWIWTAGPPDPVRTFPDIDNDSVCRSVGHDPPGDGPVNVVVLVVVLVVLLVVLVVLLVVLVVQLVCCQAPNDLDLPFASLVVSQVSLVVLVVSLVVNVVSDPDDPHDPSNVDDRDDRGDRLDHHPQVVLLVLLVVLLVCLVPQPLNVVLVVCLVVDDDDVPRVLNVLSVVLNVLSVQSVVCSVVSRRSSSSNSSPPDRCNVVSVVSSVVVVVVVVVVVVVVVVVVPPDDDDDDDDPDDDDD

Solvent-accessible surface area (backbone atoms only — not comparable to full-atom values): 15480 Å² total; per-residue (Å²): 132,88,65,84,14,49,68,56,18,72,40,41,35,83,86,45,69,46,80,39,68,75,99,43,54,81,27,30,35,34,21,14,79,72,36,94,88,44,36,48,94,60,70,33,80,49,79,76,52,30,59,76,38,63,56,98,69,67,43,30,71,67,56,54,50,50,57,47,50,54,43,52,52,50,49,55,51,50,43,56,54,41,51,56,41,51,54,48,42,56,51,24,58,64,71,29,49,92,63,54,92,54,37,29,14,46,54,46,40,53,42,44,53,47,48,53,53,46,50,52,50,50,55,75,68,44,96,68,92,80,67,58,72,71,69,73,51,80,78,71,79,84,53,55,62,84,35,57,38,56,48,70,60,52,51,52,51,44,50,52,54,50,50,54,47,67,69,30,67,40,43,46,50,43,68,69,48,52,84,79,53,81,82,58,89,89,40,61,64,60,53,48,49,52,51,55,55,47,50,56,52,48,42,51,52,22,57,75,67,66,45,60,55,56,37,51,42,45,65,69,48,72,86,52,68,66,57,30,46,55,47,40,56,54,54,50,52,51,53,54,53,50,52,52,51,59,55,59,70,68,72,80,75,90,85,86,83,81,82,93,81,87,86,82,88,133

Radius of gyration: 41.43 Å; Cα contacts (8 Å, |Δi|>4): 278; chains: 1; bounding box: 70×57×145 Å

Secondary structure (DSSP, 8-state):
----SGGG-TTEEEEEEEE--GGGTT-EEEEESSSTTSB-SS-BSSGGGGGG---TT---HHHHHHHHHHHHHHHHHHHHHHHHHHHHHHHHHHH--S-SSS-HHHHHHHHHHHHHHHHHHHHHH-SSS---HHHHSPPPPPPPTT--TTHHHHHHHHHHHHHHHHH-HHHHHHHHHGGGPPPPTT-HHHHHHHHHHHHHHHHHHHHHH--HHHHHHHHTS---HHHHHHHHHHHHHHHHHHHHHHHHTTS---------------